Protein AF-A0A7K4I7J1-F1 (afdb_monomer)

pLDDT: mean 92.5, std 7.38, range [46.31, 98.75]

Sequence (290 aa):
MLEKNQFEEWINASHKLYDIFEQRYDAYPLAVKWVQQWHSFGKFIIETKEILTVERLVHEFNCDAFRNIGDSFERDNEKWNKFAARITERFKAFVKGNIKTGESKDIGKAVSLYLLTWNFQRFKEYFKNYEQFDLEHYFKELGAFLEIKKTDLKHFQEKSLVSDQIQETEIIRLFGEINAKLKELGKGQNEPVGTAKILHIFAPNYFPLIDNSEAQAIGLTGRQESLTVNHYLTWMGALKRWLQNYVEVIRKLEKQHNFTIIRLVDEGLYLMSTVKQRTRVAELGINCEG

Mean predicted aligned error: 4.18 Å

Secondary structure (DSSP, 8-state):
---HHHHHHHHHHHHHHHHHH-TTTTHHHHHHHHHHHHHHHS-EEE-HHHHHHHHHHHHS--GGGG--TTSHHHHSHHHHHHHHHHHHHHHHHHHHHH--SEEE--HHHHHHHHHHHHSHHHHHHHHHH-TT--HHHHHHHHHHHHHHTHHHHHHHHT--TTTS---HHHHHHHHHHHHHHHHHHTTSS--HHHHHHHHHHH-TTTS----HHHHHHTTSS-TTPPP-HHHHHHHHHHHHHHHGGGHHHHHHHHHHHTS-HHHHHHHHHHHHHT--HHHHHHHTT-----

Radius of gyration: 19.09 Å; Cα contacts (8 Å, |Δi|>4): 296; chains: 1; bounding box: 58×39×48 Å

Foldseek 3Di:
DDDLVRVLVLLVVLVVVCVVPPLLVLLLVQLLQQLVCCLVPLKGFQAPVNLVVLVVNLVPQDPVLLQDCVDPQSVPPVSVVVLVVVVSVVVVVCCVVQPDGGMDNQSLNSCLSVCCRVVVNQVSVQVVVPVPQDSVVLSNQLSVVVVVCSVLLLVQAPDALQPDDDPLVSLQVQLVSSQVSCCVSGVVDGDSQSSLSVSCSSHVRHRAHDDPQLCVVVPLDDPPDDDDSVSRVVVSVVVNVVCNSNVVCQVVSCVVVVGHVSVSVVSSSCCVGPDPVVVVVVVVPDDPDD

Solvent-accessible surface area (backbone atoms only — not comparable to full-atom values): 16188 Å² total; per-residue (Å²): 132,75,54,70,68,56,47,52,51,48,44,56,51,27,48,52,52,39,65,74,72,42,84,66,59,67,37,52,63,52,22,31,52,34,42,53,35,25,73,76,67,63,28,26,73,42,46,67,72,52,51,56,51,50,53,48,47,61,72,69,57,62,62,70,84,66,61,48,69,87,39,77,64,52,51,36,64,68,60,29,53,56,50,46,53,54,49,51,53,50,51,51,50,50,44,70,73,70,62,63,70,44,80,45,66,60,55,16,63,35,48,41,56,30,45,58,71,75,43,31,73,59,53,52,51,42,57,71,78,31,91,78,65,54,66,66,61,43,31,52,54,50,14,57,51,48,60,75,39,41,65,71,49,54,72,40,42,86,38,35,40,70,81,44,84,83,59,59,70,64,48,50,51,52,50,49,54,49,20,50,52,48,10,69,68,57,86,72,46,84,32,52,49,61,33,30,50,53,48,14,49,56,10,50,51,40,38,57,68,61,50,73,47,43,34,39,73,75,65,70,34,56,101,88,51,76,76,46,71,66,49,49,52,51,47,51,54,50,51,26,64,56,49,55,78,38,61,87,52,43,65,57,51,22,67,72,70,76,43,43,60,50,53,46,50,41,42,36,44,43,57,74,46,64,53,60,62,76,63,54,55,69,73,68,70,79,73,89,82,126

Structure (mmCIF, N/CA/C/O backbone):
data_AF-A0A7K4I7J1-F1
#
_entry.id   AF-A0A7K4I7J1-F1
#
loop_
_atom_site.group_PDB
_atom_site.id
_atom_site.type_symbol
_atom_site.label_atom_id
_atom_site.label_alt_id
_atom_site.label_comp_id
_atom_site.label_asym_id
_atom_site.label_entity_id
_atom_site.label_seq_id
_atom_site.pdbx_PDB_ins_code
_atom_site.Cartn_x
_atom_site.Cartn_y
_atom_site.Cartn_z
_atom_site.occupancy
_atom_site.B_iso_or_equiv
_atom_site.auth_seq_id
_atom_site.auth_comp_id
_atom_site.auth_asym_id
_atom_site.auth_atom_id
_atom_site.pdbx_PDB_model_num
ATOM 1 N N . MET A 1 1 ? 14.959 -4.701 -22.455 1.00 84.06 1 MET A N 1
ATOM 2 C CA . MET A 1 1 ? 13.651 -5.240 -22.018 1.00 84.06 1 MET A CA 1
ATOM 3 C C . MET A 1 1 ? 13.848 -6.729 -21.792 1.00 84.06 1 MET A C 1
ATOM 5 O O . MET A 1 1 ? 14.662 -7.287 -22.516 1.00 84.06 1 MET A O 1
ATOM 9 N N . LEU A 1 2 ? 13.215 -7.327 -20.782 1.00 91.94 2 LEU A N 1
ATOM 10 C CA . LEU A 1 2 ? 13.348 -8.766 -20.538 1.00 91.94 2 LEU A CA 1
ATOM 11 C C . LEU A 1 2 ? 12.609 -9.542 -21.631 1.00 91.94 2 LEU A C 1
ATOM 13 O O . LEU A 1 2 ? 11.585 -9.078 -22.136 1.00 91.94 2 LEU A O 1
ATOM 17 N N . GLU A 1 3 ? 13.112 -10.719 -21.984 1.00 96.25 3 GLU A N 1
ATOM 18 C CA . GLU A 1 3 ? 12.325 -11.689 -22.744 1.00 96.25 3 GLU A CA 1
ATOM 19 C C . GLU A 1 3 ? 11.166 -12.227 -21.885 1.00 96.25 3 GLU A C 1
ATOM 21 O O . GLU A 1 3 ? 11.178 -12.121 -20.656 1.00 96.25 3 GLU A O 1
ATOM 26 N N . LYS A 1 4 ? 10.131 -12.803 -22.512 1.00 96.94 4 LYS A N 1
ATOM 27 C CA . LYS A 1 4 ? 8.917 -13.252 -21.800 1.00 96.94 4 LYS A CA 1
ATOM 28 C C . LYS A 1 4 ? 9.218 -14.289 -20.709 1.00 96.94 4 LYS A C 1
ATOM 30 O O . LYS A 1 4 ? 8.722 -14.156 -19.596 1.00 96.94 4 LYS A O 1
ATOM 35 N N . ASN A 1 5 ? 10.068 -15.270 -21.008 1.00 96.94 5 ASN A N 1
ATOM 36 C CA . ASN A 1 5 ? 10.545 -16.268 -20.045 1.00 96.94 5 ASN A CA 1
ATOM 37 C C . ASN A 1 5 ? 11.332 -15.625 -18.891 1.00 96.94 5 ASN A C 1
ATOM 39 O O . ASN A 1 5 ? 11.086 -15.951 -17.736 1.00 96.94 5 ASN A O 1
ATOM 43 N N . GLN A 1 6 ? 12.219 -14.671 -19.188 1.00 97.69 6 GLN A N 1
ATOM 44 C CA . GLN A 1 6 ? 12.990 -13.951 -18.172 1.00 97.69 6 GLN A CA 1
ATOM 45 C C . GLN A 1 6 ? 12.082 -13.123 -17.256 1.00 97.69 6 GLN A C 1
ATOM 47 O O . GLN A 1 6 ? 12.321 -13.047 -16.055 1.00 97.69 6 GLN A O 1
ATOM 52 N N . PHE A 1 7 ? 11.027 -12.514 -17.803 1.00 98.12 7 PHE A N 1
ATOM 53 C CA . PHE A 1 7 ? 10.022 -11.806 -17.014 1.00 98.12 7 PHE A CA 1
ATOM 54 C C . PHE A 1 7 ? 9.253 -12.754 -16.084 1.00 98.12 7 PHE A C 1
ATOM 56 O O . PHE A 1 7 ? 9.093 -12.446 -14.904 1.00 98.12 7 PHE A O 1
ATOM 63 N N . GLU A 1 8 ? 8.821 -13.920 -16.576 1.00 98.12 8 GLU A N 1
ATOM 64 C CA . GLU A 1 8 ? 8.181 -14.938 -15.733 1.00 98.12 8 GLU A CA 1
ATOM 65 C C . GLU A 1 8 ? 9.107 -15.426 -14.613 1.00 98.12 8 GLU A C 1
ATOM 67 O O . GLU A 1 8 ? 8.686 -15.531 -13.460 1.00 98.12 8 GLU A O 1
ATOM 72 N N . GLU A 1 9 ? 10.368 -15.722 -14.932 1.00 98.00 9 GLU A N 1
ATOM 73 C CA . GLU A 1 9 ? 11.373 -16.138 -13.951 1.00 98.00 9 GLU A CA 1
ATOM 74 C C . GLU A 1 9 ? 11.624 -15.052 -12.907 1.00 98.00 9 GLU A C 1
ATOM 76 O O . GLU A 1 9 ? 11.642 -15.353 -11.713 1.00 98.00 9 GLU A O 1
ATOM 81 N N . TRP A 1 10 ? 11.746 -13.795 -13.340 1.00 97.50 10 TRP A N 1
ATOM 82 C CA . TRP A 1 10 ? 11.917 -12.654 -12.449 1.00 97.50 10 TRP A CA 1
ATOM 83 C C . TRP A 1 10 ? 10.739 -12.516 -11.481 1.00 97.50 10 TRP A C 1
ATOM 85 O O . TRP A 1 10 ? 10.965 -12.488 -10.275 1.00 97.50 10 TRP A O 1
ATOM 95 N N . ILE A 1 11 ? 9.492 -12.541 -11.969 1.00 97.88 11 ILE A N 1
ATOM 96 C CA . ILE A 1 11 ? 8.297 -12.483 -11.109 1.00 97.88 11 ILE A CA 1
ATOM 97 C C . ILE A 1 11 ? 8.281 -13.640 -10.103 1.00 97.88 11 ILE A C 1
ATOM 99 O O . ILE A 1 11 ? 8.074 -13.424 -8.911 1.00 97.88 11 ILE A O 1
ATOM 103 N N . ASN A 1 12 ? 8.535 -14.869 -10.558 1.00 97.62 12 ASN A N 1
ATOM 104 C CA . ASN A 1 12 ? 8.540 -16.044 -9.686 1.00 97.62 12 ASN A CA 1
ATOM 105 C C . ASN A 1 12 ? 9.635 -15.978 -8.612 1.00 97.62 12 ASN A C 1
ATOM 107 O O . ASN A 1 12 ? 9.404 -16.383 -7.472 1.00 97.62 12 ASN A O 1
ATOM 111 N N . ALA A 1 13 ? 10.831 -15.509 -8.971 1.00 95.88 13 ALA A N 1
ATOM 112 C CA . ALA A 1 13 ? 11.943 -15.366 -8.040 1.00 95.88 13 ALA A CA 1
ATOM 113 C C . ALA A 1 13 ? 11.679 -14.244 -7.031 1.00 95.88 13 ALA A C 1
ATOM 115 O O . ALA A 1 13 ? 11.856 -14.450 -5.831 1.00 95.88 13 ALA A O 1
ATOM 116 N N . SER A 1 14 ? 11.210 -13.088 -7.505 1.00 95.00 14 SER A N 1
ATOM 117 C CA . SER A 1 14 ? 10.848 -11.952 -6.663 1.00 95.00 14 SER A CA 1
ATOM 118 C C . SER A 1 14 ? 9.753 -12.313 -5.669 1.00 95.00 14 SER A C 1
ATOM 120 O O . SER A 1 14 ? 9.948 -12.094 -4.482 1.00 95.00 14 SER A O 1
ATOM 122 N N . HIS A 1 15 ? 8.665 -12.944 -6.109 1.00 94.56 15 HIS A N 1
ATOM 123 C CA . HIS A 1 15 ? 7.586 -13.354 -5.210 1.00 94.56 15 HIS A CA 1
ATOM 124 C C . HIS A 1 15 ? 8.084 -14.310 -4.112 1.00 94.56 15 HIS A C 1
ATOM 126 O O . HIS A 1 15 ? 7.867 -14.073 -2.930 1.00 94.56 15 HIS A O 1
ATOM 132 N N . LYS A 1 16 ? 8.882 -15.327 -4.469 1.00 92.06 16 LYS A N 1
ATOM 133 C CA . LYS A 1 16 ? 9.467 -16.252 -3.479 1.00 92.06 16 LYS A CA 1
ATOM 134 C C . LYS A 1 16 ? 10.383 -15.556 -2.475 1.00 92.06 16 LYS A C 1
ATOM 136 O O . LYS A 1 16 ? 10.347 -15.872 -1.291 1.00 92.06 16 LYS A O 1
ATOM 141 N N . LEU A 1 17 ? 11.243 -14.650 -2.938 1.00 89.12 17 LEU A N 1
ATOM 142 C CA . LEU A 1 17 ? 12.115 -13.881 -2.047 1.00 89.12 17 LEU A CA 1
ATOM 143 C C . LEU A 1 17 ? 11.292 -12.972 -1.133 1.00 89.12 17 LEU A C 1
ATOM 145 O O . LEU A 1 17 ? 11.612 -12.847 0.047 1.00 89.12 17 LEU A O 1
ATOM 149 N N . TYR A 1 18 ? 10.236 -12.367 -1.675 1.00 88.44 18 TYR A N 1
ATOM 150 C CA . TYR A 1 18 ? 9.309 -11.541 -0.923 1.00 88.44 18 TYR A CA 1
ATOM 151 C C . TYR A 1 18 ? 8.659 -12.369 0.195 1.00 88.44 18 TYR A C 1
ATOM 153 O O . TYR A 1 18 ? 8.787 -12.007 1.359 1.00 88.44 18 TYR A O 1
ATOM 161 N N . ASP A 1 19 ? 8.097 -13.534 -0.124 1.00 86.25 19 ASP A N 1
ATOM 162 C CA . ASP A 1 19 ? 7.465 -14.436 0.848 1.00 86.25 19 ASP A CA 1
ATOM 163 C C . ASP A 1 19 ? 8.419 -14.909 1.955 1.00 86.25 19 ASP A C 1
ATOM 165 O O . ASP A 1 19 ? 8.025 -15.023 3.115 1.00 86.25 19 ASP A O 1
ATOM 169 N N . ILE A 1 20 ? 9.683 -15.190 1.616 1.00 81.69 20 ILE A N 1
ATOM 170 C CA . ILE A 1 20 ? 10.682 -15.669 2.584 1.00 81.69 20 ILE A CA 1
ATOM 171 C C . ILE A 1 20 ? 11.093 -14.558 3.556 1.00 81.69 20 ILE A C 1
ATOM 173 O O . ILE A 1 20 ? 11.245 -14.808 4.753 1.00 81.69 20 ILE A O 1
ATOM 177 N N . PHE A 1 21 ? 11.332 -13.346 3.049 1.00 76.94 21 PHE A N 1
ATOM 178 C CA . PHE A 1 21 ? 11.976 -12.284 3.829 1.00 76.94 21 PHE A CA 1
ATOM 179 C C . PHE A 1 21 ? 11.004 -11.238 4.386 1.00 76.94 21 PHE A C 1
ATOM 181 O O . PHE A 1 21 ? 11.346 -10.534 5.341 1.00 76.94 21 PHE A O 1
ATOM 188 N N . GLU A 1 22 ? 9.796 -11.124 3.835 1.00 77.75 22 GLU A N 1
ATOM 189 C CA . GLU A 1 22 ? 8.812 -10.120 4.230 1.00 77.75 22 GLU A CA 1
ATOM 190 C C . GLU A 1 22 ? 7.613 -10.744 4.953 1.00 77.75 22 GLU A C 1
ATOM 192 O O . GLU A 1 22 ? 6.574 -11.060 4.383 1.00 77.75 22 GLU A O 1
ATOM 197 N N . GLN A 1 23 ? 7.715 -10.805 6.281 1.00 68.56 23 GLN A N 1
ATOM 198 C CA . GLN A 1 23 ? 6.698 -11.357 7.193 1.00 68.56 23 GLN A CA 1
ATOM 199 C C . GLN A 1 23 ? 5.407 -10.511 7.305 1.00 68.56 23 GLN A C 1
ATOM 201 O O . GLN A 1 23 ? 4.527 -10.795 8.109 1.00 68.56 23 GLN A O 1
ATOM 206 N N . ARG A 1 24 ? 5.271 -9.440 6.510 1.00 70.50 24 ARG A N 1
ATOM 207 C CA . ARG A 1 24 ? 4.109 -8.522 6.517 1.00 70.50 24 ARG A CA 1
ATOM 208 C C . ARG A 1 24 ? 3.093 -8.826 5.415 1.00 70.50 24 ARG A C 1
ATOM 210 O O . ARG A 1 24 ? 2.183 -8.025 5.176 1.00 70.50 24 ARG A O 1
ATOM 217 N N . TYR A 1 25 ? 3.262 -9.963 4.748 1.00 69.25 25 TYR A N 1
ATOM 218 C CA . TYR A 1 25 ? 2.468 -10.398 3.607 1.00 69.25 25 TYR A CA 1
ATOM 219 C C . TYR A 1 25 ? 0.961 -10.337 3.880 1.00 69.25 25 TYR A C 1
ATOM 221 O O . TYR A 1 25 ? 0.219 -9.749 3.098 1.00 69.25 25 TYR A O 1
ATOM 229 N N . ASP A 1 26 ? 0.513 -10.828 5.038 1.00 83.69 26 ASP A N 1
ATOM 230 C CA . ASP A 1 26 ? -0.914 -11.029 5.311 1.00 83.69 26 ASP A CA 1
ATOM 231 C C . ASP A 1 26 ? -1.737 -9.731 5.423 1.00 83.69 26 ASP A C 1
ATOM 233 O O . ASP A 1 26 ? -2.956 -9.747 5.235 1.00 83.69 26 ASP A O 1
ATOM 237 N N . ALA A 1 27 ? -1.104 -8.584 5.695 1.00 89.88 27 ALA A N 1
ATOM 238 C CA . ALA A 1 27 ? -1.826 -7.321 5.853 1.00 89.88 27 ALA A CA 1
ATOM 239 C C . ALA A 1 27 ? -2.491 -6.861 4.545 1.00 89.88 27 ALA A C 1
ATOM 241 O O . ALA A 1 27 ? -3.570 -6.265 4.572 1.00 89.88 27 ALA A O 1
ATOM 242 N N . TYR A 1 28 ? -1.855 -7.137 3.403 1.00 93.38 28 TYR A N 1
ATOM 243 C CA . TYR A 1 28 ? -2.353 -6.723 2.094 1.00 93.38 28 TYR A CA 1
ATOM 244 C C . TYR A 1 28 ? -3.571 -7.549 1.630 1.00 93.38 28 TYR A C 1
ATOM 246 O O . TYR A 1 28 ? -4.614 -6.939 1.373 1.00 93.38 28 TYR A O 1
ATOM 254 N N . PRO A 1 29 ? -3.526 -8.899 1.588 1.00 93.88 29 PRO A N 1
ATOM 255 C CA . PRO A 1 29 ? -4.678 -9.717 1.211 1.00 93.88 29 PRO A CA 1
ATOM 256 C C . PRO A 1 29 ? -5.905 -9.472 2.093 1.00 93.88 29 PRO A C 1
ATOM 258 O O . PRO A 1 29 ? -7.022 -9.425 1.577 1.00 93.88 29 PRO A O 1
ATOM 261 N N . LE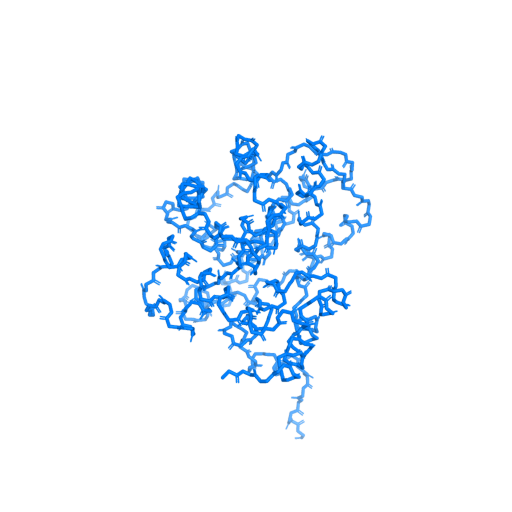U A 1 30 ? -5.715 -9.267 3.404 1.00 95.62 30 LEU A N 1
ATOM 262 C CA . LEU A 1 30 ? -6.813 -8.943 4.321 1.00 95.62 30 LEU A CA 1
ATOM 263 C C . LEU A 1 30 ? -7.467 -7.603 3.975 1.00 95.62 30 LEU A C 1
ATOM 265 O O . LEU A 1 30 ? -8.690 -7.535 3.850 1.00 95.62 30 LEU A O 1
ATOM 269 N N . ALA A 1 31 ? -6.671 -6.553 3.760 1.00 96.56 31 ALA A N 1
ATOM 270 C CA . ALA A 1 31 ? -7.201 -5.242 3.401 1.00 96.56 31 ALA A CA 1
ATOM 271 C C . ALA A 1 31 ? -7.948 -5.273 2.062 1.00 96.56 31 ALA A C 1
ATOM 273 O O . ALA A 1 31 ? -9.060 -4.754 1.980 1.00 96.56 31 ALA A O 1
ATOM 274 N N . VAL A 1 32 ? -7.395 -5.938 1.040 1.00 96.81 32 VAL A N 1
ATOM 275 C CA . VAL A 1 32 ? -8.068 -6.110 -0.258 1.00 96.81 32 VAL A CA 1
ATOM 276 C C . VAL A 1 32 ? -9.386 -6.870 -0.090 1.00 96.81 32 VAL A C 1
ATOM 278 O O . VAL A 1 32 ? -10.417 -6.408 -0.580 1.00 96.81 32 VAL A O 1
ATOM 281 N N . LYS A 1 33 ? -9.394 -7.987 0.653 1.00 97.00 33 LYS A N 1
ATOM 282 C CA . LYS A 1 33 ? -10.616 -8.760 0.930 1.00 97.00 33 LYS A CA 1
ATOM 283 C C . LYS A 1 33 ? -11.683 -7.892 1.601 1.00 97.00 33 LYS A C 1
ATOM 285 O O . LYS A 1 33 ? -12.831 -7.870 1.153 1.00 97.00 33 LYS A O 1
ATOM 290 N N . TRP A 1 34 ? -11.327 -7.179 2.667 1.00 97.88 34 TRP A N 1
ATOM 291 C CA . TRP A 1 34 ? -12.273 -6.358 3.422 1.00 97.88 34 TRP A CA 1
ATOM 292 C C . TRP A 1 34 ? -12.797 -5.170 2.607 1.00 97.88 34 TRP A C 1
ATOM 294 O O . TRP A 1 34 ? -14.000 -4.909 2.619 1.00 97.88 34 TRP A O 1
ATOM 304 N N . VAL A 1 35 ? -11.941 -4.496 1.833 1.00 97.69 35 VAL A N 1
ATOM 305 C CA . VAL A 1 35 ? -12.352 -3.407 0.929 1.00 97.69 35 VAL A CA 1
ATOM 306 C C . VAL A 1 35 ? -13.308 -3.920 -0.154 1.00 97.69 35 VAL A C 1
ATOM 308 O O . VAL A 1 35 ? -14.346 -3.302 -0.399 1.00 97.69 35 VAL A O 1
ATOM 311 N N . GLN A 1 36 ? -13.031 -5.080 -0.758 1.00 96.62 36 GLN A N 1
ATOM 312 C CA . GLN A 1 36 ? -13.909 -5.690 -1.766 1.00 96.62 36 GLN A CA 1
ATOM 313 C C . GLN A 1 36 ? -15.284 -6.070 -1.200 1.00 96.62 36 GLN A C 1
ATOM 315 O O . GLN A 1 36 ? -16.313 -5.813 -1.836 1.00 96.62 36 GLN A O 1
ATOM 320 N N . GLN A 1 37 ? -15.324 -6.647 0.005 1.00 97.62 37 GLN A N 1
ATOM 321 C CA . GLN A 1 37 ? -16.583 -6.931 0.694 1.00 97.62 37 GLN A CA 1
ATOM 322 C C . GLN A 1 37 ? -17.358 -5.642 0.979 1.00 97.62 37 GLN A C 1
ATOM 324 O O . GLN A 1 37 ? -18.543 -5.552 0.656 1.00 97.62 37 GLN A O 1
ATOM 329 N N . TRP A 1 38 ? -16.689 -4.613 1.502 1.00 97.81 38 TRP A N 1
ATOM 330 C CA . TRP A 1 38 ? -17.325 -3.331 1.792 1.00 97.81 38 TRP A CA 1
ATOM 331 C C . TRP A 1 38 ? -17.857 -2.629 0.536 1.00 97.81 38 TRP A C 1
ATOM 333 O O . TRP A 1 38 ? -18.955 -2.068 0.562 1.00 97.81 38 TRP A O 1
ATOM 343 N N . HIS A 1 39 ? -17.156 -2.714 -0.595 1.00 94.75 39 HIS A N 1
ATOM 344 C CA . HIS A 1 39 ? -17.673 -2.219 -1.871 1.00 94.75 39 HIS A CA 1
ATOM 345 C C . HIS A 1 39 ? -18.946 -2.934 -2.312 1.00 94.75 39 HIS A C 1
ATOM 347 O O . HIS A 1 39 ? -19.879 -2.292 -2.800 1.00 94.75 39 HIS A O 1
ATOM 353 N N . SER A 1 40 ? -18.971 -4.254 -2.135 1.00 94.75 40 SER A N 1
ATOM 354 C CA . SER A 1 40 ? -20.064 -5.113 -2.590 1.00 94.75 40 SER A CA 1
ATOM 355 C C . SER A 1 40 ? -21.300 -4.991 -1.697 1.00 94.75 40 SER A C 1
ATOM 357 O O . SER A 1 40 ? -22.421 -4.971 -2.196 1.00 94.75 40 SER A O 1
ATOM 359 N N . PHE A 1 41 ? -21.103 -4.871 -0.381 1.00 96.38 41 PHE A N 1
ATOM 360 C CA . PHE A 1 41 ? -22.173 -5.025 0.611 1.00 96.38 41 PHE A CA 1
ATOM 361 C C . PHE A 1 41 ? -22.328 -3.834 1.568 1.00 96.38 41 PHE A C 1
ATOM 363 O O . PHE A 1 41 ? -23.197 -3.853 2.437 1.00 96.38 41 PHE A O 1
ATOM 370 N N . GLY A 1 42 ? -21.477 -2.809 1.463 1.00 95.69 42 GLY A N 1
ATOM 371 C CA . GLY A 1 42 ? -21.409 -1.700 2.425 1.00 95.69 42 GLY A CA 1
ATOM 372 C C . GLY A 1 42 ? -20.880 -2.090 3.804 1.00 95.69 42 GLY A C 1
ATOM 373 O O . GLY A 1 42 ? -20.994 -1.315 4.749 1.00 95.69 42 GLY A O 1
ATOM 374 N N . LYS A 1 43 ? -20.339 -3.302 3.926 1.00 97.12 43 LYS A N 1
ATOM 375 C CA . LYS A 1 43 ? -19.811 -3.891 5.152 1.00 97.12 43 LYS A CA 1
ATOM 376 C C . LYS A 1 43 ? -18.854 -5.028 4.814 1.00 97.12 43 LYS A C 1
ATOM 378 O O . LYS A 1 43 ? -18.926 -5.588 3.723 1.00 97.12 43 LYS A O 1
ATOM 383 N N . PHE A 1 44 ? -18.007 -5.394 5.759 1.00 97.88 44 PHE A N 1
ATOM 384 C CA . PHE A 1 44 ? -17.130 -6.555 5.671 1.00 97.88 44 PHE A CA 1
ATOM 385 C C . PHE A 1 44 ? -17.214 -7.371 6.956 1.00 97.88 44 PHE A C 1
ATOM 387 O O . PHE A 1 44 ? -17.641 -6.867 7.998 1.00 97.88 44 PHE A O 1
ATOM 394 N N . ILE A 1 45 ? -16.857 -8.648 6.863 1.00 97.75 45 ILE A N 1
ATOM 395 C CA . ILE A 1 45 ? -16.884 -9.581 7.985 1.00 97.75 45 ILE A CA 1
ATOM 396 C C . ILE A 1 45 ? -15.446 -9.920 8.334 1.00 97.75 45 ILE A C 1
ATOM 398 O O . ILE A 1 45 ? -14.708 -10.421 7.489 1.00 97.75 45 ILE A O 1
ATOM 402 N N . ILE A 1 46 ? -15.080 -9.664 9.586 1.00 97.31 46 ILE A N 1
ATOM 403 C CA . ILE A 1 46 ? -13.809 -10.097 10.147 1.00 97.31 46 ILE A CA 1
ATOM 404 C C . ILE A 1 46 ? -14.025 -11.483 10.749 1.00 97.31 46 ILE A C 1
ATOM 406 O O . ILE A 1 46 ? -14.799 -11.649 11.696 1.00 97.31 46 ILE A O 1
ATOM 410 N N . GLU A 1 47 ? -13.365 -12.486 10.183 1.00 96.94 47 GLU A N 1
ATOM 411 C CA . GLU A 1 47 ? -13.449 -13.871 10.650 1.00 96.94 47 GLU A CA 1
ATOM 412 C C . GLU A 1 47 ? -12.450 -14.134 11.790 1.00 96.94 47 GLU A C 1
ATOM 414 O O . GLU A 1 47 ? -11.374 -13.543 11.847 1.00 96.94 47 GLU A O 1
ATOM 419 N N . THR A 1 48 ? -12.739 -15.097 12.672 1.00 95.62 48 THR A N 1
ATOM 420 C CA . THR A 1 48 ? -11.833 -15.462 13.781 1.00 95.62 48 THR A CA 1
ATOM 421 C C . THR A 1 48 ? -10.422 -15.824 13.306 1.00 95.62 48 THR A C 1
ATOM 423 O O . THR A 1 48 ? -9.439 -15.438 13.930 1.00 95.62 48 THR A O 1
ATOM 426 N N . LYS A 1 49 ? -10.295 -16.522 12.169 1.00 95.25 49 LYS A N 1
ATOM 427 C CA . LYS A 1 49 ? -8.987 -16.867 11.582 1.00 95.25 49 LYS A CA 1
ATOM 428 C C . LYS A 1 49 ? -8.192 -15.633 11.128 1.00 95.25 49 LYS A C 1
ATOM 430 O O . LYS A 1 49 ? -6.964 -15.645 11.134 1.00 95.25 49 LYS A O 1
ATOM 435 N N . GLU A 1 50 ? -8.891 -14.567 10.744 1.00 95.06 50 GLU A N 1
ATOM 436 C CA . GLU A 1 50 ? -8.275 -13.303 10.344 1.00 95.06 50 GLU A CA 1
ATOM 437 C C . GLU A 1 50 ? -7.793 -12.546 11.572 1.00 95.06 50 GLU A C 1
ATOM 439 O O . GLU A 1 50 ? -6.700 -12.002 11.531 1.00 95.06 50 GLU A O 1
ATOM 444 N N . ILE A 1 51 ? -8.527 -12.592 12.690 1.00 93.81 51 ILE A N 1
ATOM 445 C CA . ILE A 1 51 ? -8.040 -12.054 13.969 1.00 93.81 51 ILE A CA 1
ATOM 446 C C . ILE A 1 51 ? -6.717 -12.704 14.368 1.00 93.81 51 ILE A C 1
ATOM 448 O O . ILE A 1 51 ? -5.768 -11.983 14.645 1.00 93.81 51 ILE A O 1
ATOM 452 N N . LEU A 1 52 ? -6.610 -14.035 14.303 1.00 91.69 52 LEU A N 1
ATOM 453 C CA . LEU A 1 52 ? -5.349 -14.733 14.598 1.00 91.69 52 LEU A CA 1
ATOM 454 C C . LEU A 1 52 ? -4.207 -14.281 13.674 1.00 91.69 52 LEU A C 1
ATOM 456 O O . LEU A 1 52 ? -3.063 -14.142 14.100 1.00 91.69 52 LEU A O 1
ATOM 460 N N . THR A 1 53 ? -4.526 -14.021 12.406 1.00 92.00 53 THR A N 1
ATOM 461 C CA . THR A 1 53 ? -3.565 -13.504 11.424 1.00 92.00 53 THR A CA 1
ATOM 462 C C . THR A 1 53 ? -3.117 -12.086 11.784 1.00 92.00 53 THR A C 1
ATOM 464 O O . THR A 1 53 ? -1.927 -11.784 11.762 1.00 92.00 53 THR A O 1
ATOM 467 N N . VAL A 1 54 ? -4.053 -11.220 12.176 1.00 92.06 54 VAL A N 1
ATOM 468 C CA . VAL A 1 54 ? -3.769 -9.856 12.632 1.00 92.06 54 VAL A CA 1
ATOM 469 C C . VAL A 1 54 ? -2.949 -9.854 13.923 1.00 92.06 54 VAL A C 1
ATOM 471 O O . VAL A 1 54 ? -1.995 -9.089 14.038 1.00 92.06 54 VAL A O 1
ATOM 474 N N . GLU A 1 55 ? -3.281 -10.713 14.884 1.00 90.56 55 GLU A N 1
ATOM 475 C CA . GLU A 1 55 ? -2.531 -10.858 16.134 1.00 90.56 55 GLU A CA 1
ATOM 476 C C . GLU A 1 55 ? -1.088 -11.292 15.870 1.00 90.56 55 GLU A C 1
ATOM 478 O O . GLU A 1 55 ? -0.168 -10.692 16.429 1.00 90.56 55 GLU A O 1
ATOM 483 N N . ARG A 1 56 ? -0.880 -12.259 14.966 1.00 90.12 56 ARG A N 1
ATOM 484 C CA . ARG A 1 56 ? 0.457 -12.666 14.518 1.00 90.12 56 ARG A CA 1
ATOM 485 C C . ARG A 1 56 ? 1.208 -11.507 13.865 1.00 90.12 56 ARG A C 1
ATOM 487 O O . ARG A 1 56 ? 2.309 -11.195 14.303 1.00 90.12 56 ARG A O 1
ATOM 494 N N . LEU A 1 57 ? 0.593 -10.815 12.899 1.00 88.81 57 LEU A N 1
ATOM 495 C CA . LEU A 1 57 ? 1.195 -9.657 12.221 1.00 88.81 57 LEU A CA 1
ATOM 496 C C . LEU A 1 57 ? 1.661 -8.580 13.204 1.00 88.81 57 LEU A C 1
ATOM 498 O O . LEU A 1 57 ? 2.723 -7.994 13.025 1.00 88.81 57 LEU A O 1
ATOM 502 N N . VAL A 1 58 ? 0.858 -8.296 14.230 1.00 88.19 58 VAL A N 1
ATOM 503 C CA . VAL A 1 58 ? 1.189 -7.298 15.251 1.00 88.19 58 VAL A CA 1
ATOM 504 C C . VAL A 1 58 ? 2.272 -7.805 16.204 1.00 88.19 58 VAL A C 1
ATOM 506 O O . VAL A 1 58 ? 3.112 -7.018 16.640 1.00 88.19 58 VAL A O 1
ATOM 509 N N . HIS A 1 59 ? 2.262 -9.094 16.547 1.00 86.06 59 HIS A N 1
ATOM 510 C CA . HIS A 1 59 ? 3.280 -9.710 17.396 1.00 86.06 59 HIS A CA 1
ATOM 511 C C . HIS A 1 59 ? 4.656 -9.736 16.719 1.00 86.06 59 HIS A C 1
ATOM 513 O O . HIS A 1 59 ? 5.656 -9.410 17.353 1.00 86.06 59 HIS A O 1
ATOM 519 N N . GLU A 1 60 ? 4.689 -10.067 15.429 1.00 84.88 60 GLU A N 1
ATOM 520 C CA . GLU A 1 60 ? 5.899 -10.170 14.605 1.00 84.88 60 GLU A CA 1
ATOM 521 C C . GLU A 1 60 ? 6.337 -8.816 14.018 1.00 84.88 60 GLU A C 1
ATOM 523 O O . GLU A 1 60 ? 7.359 -8.722 13.336 1.00 84.88 60 GLU A O 1
ATOM 528 N N . PHE A 1 61 ? 5.588 -7.736 14.277 1.00 85.00 61 PHE A N 1
ATOM 529 C CA . PHE A 1 61 ? 5.892 -6.426 13.718 1.00 85.00 61 PHE A CA 1
ATOM 530 C C . PHE A 1 61 ? 7.219 -5.873 14.255 1.00 85.00 61 PHE A C 1
ATOM 532 O O . PHE A 1 61 ? 7.309 -5.359 15.372 1.00 85.00 61 PHE A O 1
ATOM 539 N N . ASN A 1 62 ? 8.252 -5.920 13.415 1.00 83.06 62 ASN A N 1
ATOM 540 C CA . ASN A 1 62 ? 9.576 -5.429 13.760 1.00 83.06 62 ASN A CA 1
ATOM 541 C C . ASN A 1 62 ? 9.757 -3.949 13.375 1.00 83.06 62 ASN A C 1
ATOM 543 O O . ASN A 1 62 ? 10.007 -3.616 12.214 1.00 83.06 62 ASN A O 1
ATOM 547 N N . CYS A 1 63 ? 9.694 -3.052 14.365 1.00 86.12 63 CYS A N 1
ATOM 548 C CA . CYS A 1 63 ? 9.973 -1.626 14.166 1.00 86.12 63 CYS A CA 1
ATOM 549 C C . CYS A 1 63 ? 11.399 -1.362 13.648 1.00 86.12 63 CYS A C 1
ATOM 551 O O . CYS A 1 63 ? 11.600 -0.394 12.908 1.00 86.12 63 CYS A O 1
ATOM 553 N N . ASP A 1 64 ? 12.379 -2.203 13.999 1.00 84.19 64 ASP A N 1
ATOM 554 C CA . ASP A 1 64 ? 13.792 -2.005 13.645 1.00 84.19 64 ASP A CA 1
ATOM 555 C C . ASP A 1 64 ? 14.031 -2.093 12.140 1.00 84.19 64 ASP A C 1
ATOM 557 O O . ASP A 1 64 ? 14.922 -1.417 11.621 1.00 84.19 64 ASP A O 1
ATOM 561 N N . ALA A 1 65 ? 13.182 -2.830 11.417 1.00 81.00 65 ALA A N 1
ATOM 562 C CA . ALA A 1 65 ? 13.215 -2.892 9.957 1.00 81.00 65 ALA A CA 1
ATOM 563 C C . ALA A 1 65 ? 13.050 -1.505 9.299 1.00 81.00 65 ALA A C 1
ATOM 565 O O . ALA A 1 65 ? 13.480 -1.294 8.165 1.00 81.00 65 ALA A O 1
ATOM 566 N N . PHE A 1 66 ? 12.475 -0.535 10.020 1.00 83.69 66 PHE A N 1
ATOM 567 C CA . PHE A 1 66 ? 12.250 0.839 9.562 1.00 83.69 66 PHE A CA 1
ATOM 568 C C . PHE A 1 66 ? 13.191 1.859 10.212 1.00 83.69 66 PHE A C 1
ATOM 570 O O . PHE A 1 66 ? 13.014 3.070 10.043 1.00 83.69 66 PHE A O 1
ATOM 577 N N . ARG A 1 67 ? 14.182 1.407 10.982 1.00 87.56 67 ARG A N 1
ATOM 578 C CA . ARG A 1 67 ? 15.118 2.286 11.683 1.00 87.56 67 ARG A CA 1
ATOM 579 C C . ARG A 1 67 ? 16.059 2.983 10.700 1.00 87.56 67 ARG A C 1
ATOM 581 O O . ARG A 1 67 ? 16.745 2.354 9.894 1.00 87.56 67 ARG A O 1
ATOM 588 N N . ASN A 1 68 ? 16.139 4.306 10.788 1.00 87.25 68 ASN A N 1
ATOM 589 C CA . ASN A 1 68 ? 17.067 5.122 10.018 1.00 87.25 68 ASN A CA 1
ATOM 590 C C . ASN A 1 68 ? 18.297 5.476 10.865 1.00 87.25 68 ASN A C 1
ATOM 592 O O . ASN A 1 68 ? 18.308 6.486 11.554 1.00 87.25 68 ASN A O 1
ATOM 596 N N . ILE A 1 69 ? 19.371 4.690 10.764 1.00 84.44 69 ILE A N 1
ATOM 597 C CA . ILE A 1 69 ? 20.627 4.919 11.514 1.00 84.44 69 ILE A CA 1
ATOM 598 C C . ILE A 1 69 ? 21.306 6.265 11.174 1.00 84.44 69 ILE A C 1
ATOM 600 O O . ILE A 1 69 ? 22.159 6.738 11.924 1.00 84.44 69 ILE A O 1
ATOM 604 N N . GLY A 1 70 ? 20.931 6.903 10.059 1.00 84.56 70 GLY A N 1
ATOM 605 C CA . GLY A 1 70 ? 21.387 8.255 9.724 1.00 84.56 70 GLY A CA 1
ATOM 606 C C . GLY A 1 70 ? 20.720 9.363 10.547 1.00 84.56 70 GLY A C 1
ATOM 607 O O . GLY A 1 70 ? 21.255 10.466 10.620 1.00 84.56 70 GLY A O 1
ATOM 608 N N . ASP A 1 71 ? 19.573 9.091 11.172 1.00 89.25 71 ASP A N 1
ATOM 609 C CA . ASP A 1 71 ? 18.889 10.015 12.075 1.00 89.25 71 ASP A CA 1
ATOM 610 C C . ASP A 1 71 ? 19.527 9.933 13.474 1.00 89.25 71 ASP A C 1
ATOM 612 O O . ASP A 1 71 ? 19.727 8.851 14.028 1.00 89.25 71 ASP A O 1
ATOM 616 N N . SER A 1 72 ? 19.893 11.081 14.052 1.00 89.81 72 SER A N 1
ATOM 617 C CA . SER A 1 72 ? 20.634 11.135 15.318 1.00 89.81 72 SER A CA 1
ATOM 618 C C . SER A 1 72 ? 19.830 10.633 16.519 1.00 89.81 72 SER A C 1
ATOM 620 O O . SER A 1 72 ? 20.430 10.103 17.455 1.00 89.81 72 SER A O 1
ATOM 622 N N . PHE A 1 73 ? 18.501 10.771 16.488 1.00 90.25 73 PHE A N 1
ATOM 623 C CA . PHE A 1 73 ? 17.596 10.229 17.497 1.00 90.25 73 PHE A CA 1
ATOM 624 C C . PHE A 1 73 ? 17.480 8.714 17.345 1.00 90.25 73 PHE A C 1
ATOM 626 O O . PHE A 1 73 ? 17.602 7.987 18.326 1.00 90.25 73 PHE A O 1
ATOM 633 N N . GLU A 1 74 ? 17.299 8.229 16.117 1.00 91.44 74 GLU A N 1
ATOM 634 C CA . GLU A 1 74 ? 17.149 6.798 15.855 1.00 91.44 74 GLU A CA 1
ATOM 635 C C . GLU A 1 74 ? 18.470 6.038 15.993 1.00 91.44 74 GLU A C 1
ATOM 637 O O . GLU A 1 74 ? 18.436 4.848 16.265 1.00 91.44 74 GLU A O 1
ATOM 642 N N . ARG A 1 75 ? 19.638 6.674 15.862 1.00 91.69 75 ARG A N 1
ATOM 643 C CA . ARG A 1 75 ? 20.952 6.039 16.085 1.00 91.69 75 ARG A CA 1
ATOM 644 C C . ARG A 1 75 ? 21.214 5.680 17.552 1.00 91.69 75 ARG A C 1
ATOM 646 O O . ARG A 1 75 ? 21.952 4.739 17.826 1.00 91.69 75 ARG A O 1
ATOM 653 N N . ASP A 1 76 ? 20.613 6.405 18.487 1.00 94.38 76 ASP A N 1
ATOM 654 C CA . ASP A 1 76 ? 20.702 6.133 19.922 1.00 94.38 76 ASP A CA 1
ATOM 655 C C . ASP A 1 76 ? 19.825 4.919 20.273 1.00 94.38 76 ASP A C 1
ATOM 657 O O . ASP A 1 76 ? 18.600 4.974 20.167 1.00 94.38 76 ASP A O 1
ATOM 661 N N . ASN A 1 77 ? 20.455 3.800 20.651 1.00 92.94 77 ASN A N 1
ATOM 662 C CA . ASN A 1 77 ? 19.753 2.543 20.931 1.00 92.94 77 ASN A CA 1
ATOM 663 C C . ASN A 1 77 ? 18.737 2.674 22.069 1.00 92.94 77 ASN A C 1
ATOM 665 O O . ASN A 1 77 ? 17.663 2.084 21.990 1.00 92.94 77 ASN A O 1
ATOM 669 N N . GLU A 1 78 ? 19.038 3.444 23.115 1.00 94.62 78 GLU A N 1
ATOM 670 C CA . GLU A 1 78 ? 18.132 3.564 24.255 1.00 94.62 78 GLU A CA 1
ATOM 671 C C . GLU A 1 78 ? 16.887 4.372 23.874 1.00 94.62 78 GLU A C 1
ATOM 673 O O . GLU A 1 78 ? 15.755 3.947 24.133 1.00 94.62 78 GLU A O 1
ATOM 678 N N . LYS A 1 79 ? 17.087 5.517 23.205 1.00 94.00 79 LYS A N 1
ATOM 679 C CA . LYS A 1 79 ? 15.980 6.358 22.721 1.00 94.00 79 LYS A CA 1
ATOM 680 C C . LYS A 1 79 ? 15.124 5.615 21.711 1.00 94.00 79 LYS A C 1
ATOM 682 O O . LYS A 1 79 ? 13.896 5.653 21.809 1.00 94.00 79 LYS A O 1
ATOM 687 N N . TRP A 1 80 ? 15.767 4.919 20.777 1.00 94.00 80 TRP A N 1
ATOM 688 C CA . TRP A 1 80 ? 15.084 4.121 19.775 1.00 94.00 80 TRP A CA 1
ATOM 689 C C . TRP A 1 80 ? 14.245 3.010 20.407 1.00 94.00 80 TRP A C 1
ATOM 691 O O . TRP A 1 80 ? 13.054 2.937 20.125 1.00 94.00 80 TRP A O 1
ATOM 701 N N . ASN A 1 81 ? 14.810 2.207 21.312 1.00 93.81 81 ASN A N 1
ATOM 702 C CA . ASN A 1 81 ? 14.089 1.090 21.928 1.00 93.81 81 ASN A CA 1
ATOM 703 C C . ASN A 1 81 ? 12.865 1.569 22.722 1.00 93.81 81 ASN A C 1
ATOM 705 O O . ASN A 1 81 ? 11.780 1.000 22.589 1.00 93.81 81 ASN A O 1
ATOM 709 N N . LYS A 1 82 ? 12.996 2.661 23.493 1.00 93.62 82 LYS A N 1
ATOM 710 C CA . LYS A 1 82 ? 11.857 3.288 24.193 1.00 93.62 82 LYS A CA 1
ATOM 711 C C . LYS A 1 82 ? 10.780 3.763 23.213 1.00 93.62 82 LYS A C 1
ATOM 713 O O . LYS A 1 82 ? 9.588 3.554 23.442 1.00 93.62 82 LYS A O 1
ATOM 718 N N . PHE A 1 83 ? 11.190 4.395 22.118 1.00 93.00 83 PHE A N 1
ATOM 719 C CA . PHE A 1 83 ? 10.283 4.904 21.096 1.00 93.00 83 PHE A CA 1
ATOM 720 C C . PHE A 1 83 ? 9.563 3.784 20.324 1.00 93.00 83 PHE A C 1
ATOM 722 O O . PHE A 1 83 ? 8.340 3.829 20.181 1.00 93.00 83 PHE A O 1
ATOM 729 N N . ALA A 1 84 ? 10.298 2.761 19.888 1.00 92.44 84 ALA A N 1
ATOM 730 C CA . ALA A 1 84 ? 9.780 1.592 19.186 1.00 92.44 84 ALA A CA 1
ATOM 731 C C . ALA A 1 84 ? 8.793 0.799 20.056 1.00 92.44 84 ALA A C 1
ATOM 733 O O . ALA A 1 84 ? 7.703 0.462 19.587 1.00 92.44 84 ALA A O 1
ATOM 734 N N . ALA A 1 85 ? 9.113 0.585 21.339 1.00 92.12 85 ALA A N 1
ATOM 735 C CA . ALA A 1 85 ? 8.200 -0.048 22.291 1.00 92.12 85 ALA A CA 1
ATOM 736 C C . ALA A 1 85 ? 6.891 0.747 22.422 1.00 92.12 85 ALA A C 1
ATOM 738 O O . ALA A 1 85 ? 5.805 0.179 22.318 1.00 92.12 85 ALA A O 1
ATOM 739 N N . ARG A 1 86 ? 6.974 2.078 22.554 1.00 91.75 86 ARG A N 1
ATOM 740 C CA . ARG A 1 86 ? 5.793 2.951 22.642 1.00 91.75 86 ARG A CA 1
ATOM 741 C C . ARG A 1 86 ? 4.901 2.866 21.401 1.00 91.75 86 ARG A C 1
ATOM 743 O O . ARG A 1 86 ? 3.681 2.790 21.545 1.00 91.75 86 ARG A O 1
ATOM 750 N N . ILE A 1 87 ? 5.473 2.902 20.193 1.00 91.06 87 ILE A N 1
ATOM 751 C CA . ILE A 1 87 ? 4.680 2.773 18.958 1.00 91.06 87 ILE A CA 1
ATOM 752 C C . ILE A 1 87 ? 4.043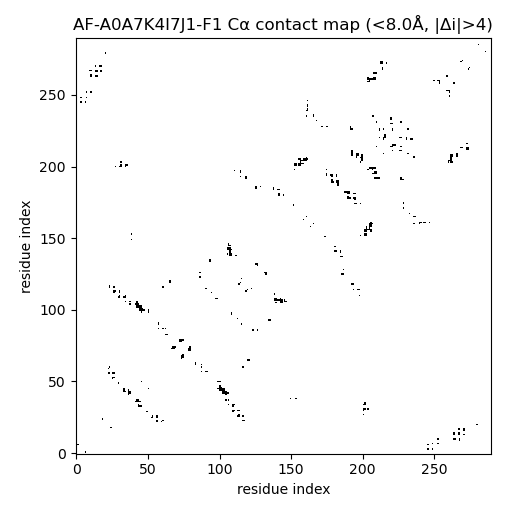 1.389 18.871 1.00 91.06 87 ILE A C 1
ATOM 754 O O . ILE A 1 87 ? 2.858 1.285 18.563 1.00 91.06 87 ILE A O 1
ATOM 758 N N . THR A 1 88 ? 4.813 0.342 19.164 1.00 89.94 88 THR A N 1
ATOM 759 C CA . THR A 1 88 ? 4.341 -1.046 19.113 1.00 89.94 88 THR A CA 1
ATOM 760 C C . THR A 1 88 ? 3.154 -1.255 20.052 1.00 89.94 88 THR A C 1
ATOM 762 O O . THR A 1 88 ? 2.140 -1.817 19.644 1.00 89.94 88 THR A O 1
ATOM 765 N N . GLU A 1 89 ? 3.219 -0.734 21.280 1.00 91.38 89 GLU A N 1
ATOM 766 C CA . GLU A 1 89 ? 2.103 -0.812 22.227 1.00 91.38 89 GLU A CA 1
ATOM 767 C C . GLU A 1 89 ? 0.882 -0.007 21.769 1.00 91.38 89 GLU A C 1
ATOM 769 O 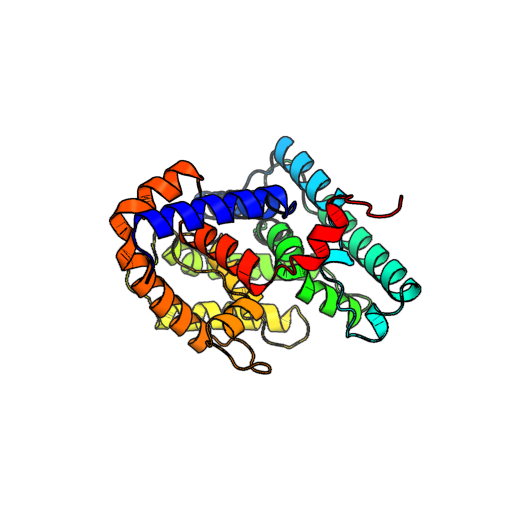O . GLU A 1 89 ? -0.247 -0.486 21.880 1.00 91.38 89 GLU A O 1
ATOM 774 N N . ARG A 1 90 ? 1.074 1.173 21.165 1.00 91.12 90 ARG A N 1
ATOM 775 C CA . ARG A 1 90 ? -0.037 1.924 20.556 1.00 91.12 90 ARG A CA 1
ATOM 776 C C . ARG A 1 90 ? -0.682 1.175 19.394 1.00 91.12 90 ARG A C 1
ATOM 778 O O . ARG A 1 90 ? -1.905 1.172 19.286 1.00 91.12 90 ARG A O 1
ATOM 785 N N . PHE A 1 91 ? 0.116 0.532 18.548 1.00 90.00 91 PHE A N 1
ATOM 786 C CA . PHE A 1 91 ? -0.391 -0.264 17.436 1.00 90.00 91 PHE A CA 1
ATOM 787 C C . PHE A 1 91 ? -1.190 -1.473 17.947 1.00 90.00 91 PHE A C 1
ATOM 789 O O . PHE A 1 91 ? -2.335 -1.666 17.537 1.00 90.00 91 PHE A O 1
ATOM 796 N N . LYS A 1 92 ? -0.649 -2.219 18.919 1.00 91.44 92 LYS A N 1
ATOM 797 C CA . LYS A 1 92 ? -1.355 -3.317 19.603 1.00 91.44 92 LYS A CA 1
ATOM 798 C C . LYS A 1 92 ? -2.676 -2.864 20.214 1.00 91.44 92 LYS A C 1
ATOM 800 O O . LYS A 1 92 ? -3.701 -3.513 20.008 1.00 91.44 92 LYS A O 1
ATOM 805 N N . ALA A 1 93 ? -2.662 -1.752 20.949 1.00 92.69 93 ALA A N 1
ATOM 806 C CA . ALA A 1 93 ? -3.855 -1.203 21.582 1.00 92.69 93 ALA A CA 1
ATOM 807 C C . ALA A 1 93 ? -4.915 -0.811 20.544 1.00 92.69 93 ALA A C 1
ATOM 809 O O . ALA A 1 93 ? -6.079 -1.184 20.694 1.00 92.69 93 ALA A O 1
ATOM 810 N N . PHE A 1 94 ? -4.506 -0.135 19.464 1.00 93.44 94 PHE A N 1
ATOM 811 C CA . PHE A 1 94 ? -5.395 0.224 18.361 1.00 93.44 94 PHE A CA 1
ATOM 812 C C . PHE A 1 94 ? -6.042 -1.018 17.742 1.00 93.44 94 PHE A C 1
ATOM 814 O O . PHE A 1 94 ? -7.268 -1.076 17.642 1.00 93.44 94 PHE A O 1
ATOM 821 N N . VAL A 1 95 ? -5.246 -2.032 17.389 1.00 92.06 95 VAL A N 1
ATOM 822 C CA . VAL A 1 95 ? -5.745 -3.271 16.778 1.00 92.06 95 VAL A CA 1
ATOM 823 C C . VAL A 1 95 ? -6.714 -3.995 17.709 1.00 92.06 95 VAL A C 1
ATOM 825 O O . VAL A 1 95 ? -7.834 -4.289 17.299 1.00 92.06 95 VAL A O 1
ATOM 828 N N . LYS A 1 96 ? -6.348 -4.200 18.979 1.00 91.44 96 LYS A N 1
ATOM 829 C CA . LYS A 1 96 ? -7.205 -4.863 19.977 1.00 91.44 96 LYS A CA 1
ATOM 830 C C . LYS A 1 96 ? -8.521 -4.111 20.219 1.00 91.44 96 LYS A C 1
ATOM 832 O O . LYS A 1 96 ? -9.563 -4.722 20.463 1.00 91.44 96 LYS A O 1
ATOM 837 N N . GLY A 1 97 ? -8.482 -2.779 20.174 1.00 92.62 97 GLY A N 1
ATOM 838 C CA . GLY A 1 97 ? -9.661 -1.930 20.333 1.00 92.62 97 GLY A CA 1
ATOM 839 C C . GLY A 1 97 ? -10.597 -1.965 19.124 1.00 92.62 97 GLY A C 1
ATOM 840 O O . GLY A 1 97 ? -11.819 -1.992 19.298 1.00 92.62 97 GLY A O 1
ATOM 841 N N . ASN A 1 98 ? -10.035 -2.015 17.912 1.00 93.06 98 ASN A N 1
ATOM 842 C CA . ASN A 1 98 ? -10.763 -1.706 16.680 1.00 93.06 98 ASN A CA 1
ATOM 843 C C . ASN A 1 98 ? -11.056 -2.909 15.779 1.00 93.06 98 ASN A C 1
ATOM 845 O O . ASN A 1 98 ? -12.100 -2.904 15.119 1.00 93.06 98 ASN A O 1
ATOM 849 N N . ILE A 1 99 ? -10.193 -3.924 15.760 1.00 94.00 99 ILE A N 1
ATOM 850 C CA . ILE A 1 99 ? -10.288 -5.095 14.882 1.00 94.00 99 ILE A CA 1
ATOM 851 C C . ILE A 1 99 ? -10.823 -6.274 15.702 1.00 94.00 99 ILE A C 1
ATOM 853 O O . ILE A 1 99 ? -10.117 -6.848 16.526 1.00 94.00 99 ILE A O 1
ATOM 857 N N . LYS A 1 100 ? -12.106 -6.600 15.517 1.00 94.19 100 LYS A N 1
ATOM 858 C CA . LYS A 1 100 ? -12.825 -7.641 16.271 1.00 94.19 100 LYS A CA 1
ATOM 859 C C . LYS A 1 100 ? -13.661 -8.486 15.321 1.00 94.19 100 LYS A C 1
ATOM 861 O O . LYS A 1 100 ? -14.147 -7.963 14.323 1.00 94.19 100 LYS A O 1
ATOM 866 N N . THR A 1 101 ? -13.857 -9.760 15.657 1.00 96.06 101 THR A N 1
ATOM 867 C CA . THR A 1 101 ? -14.708 -10.666 14.877 1.00 96.06 101 THR A CA 1
ATOM 868 C C . THR A 1 101 ? -16.119 -10.100 14.729 1.00 96.06 101 THR A C 1
ATOM 870 O O . THR A 1 101 ? -16.695 -9.590 15.692 1.00 96.06 101 THR A O 1
ATOM 873 N N . GLY A 1 102 ? -16.689 -10.244 13.535 1.00 96.81 102 GLY A N 1
ATOM 874 C CA . GLY A 1 102 ? -18.052 -9.825 13.223 1.00 96.81 102 GLY A CA 1
ATOM 875 C C . GLY A 1 102 ? -18.124 -8.836 12.066 1.00 96.81 102 GLY A C 1
ATOM 876 O O . GLY A 1 102 ? -17.177 -8.660 11.302 1.00 96.81 102 GLY A O 1
ATOM 877 N N . GLU A 1 103 ? -19.292 -8.221 11.916 1.00 97.31 103 GLU A N 1
ATOM 878 C CA . GLU A 1 103 ? -19.564 -7.250 10.861 1.00 97.31 103 GLU A CA 1
ATOM 879 C C . GLU A 1 103 ? -19.007 -5.863 11.212 1.00 97.31 103 GLU A C 1
ATOM 881 O O . GLU A 1 103 ? -19.191 -5.365 12.324 1.00 97.31 103 GLU A O 1
ATOM 886 N N . SER A 1 104 ? -18.386 -5.207 10.232 1.00 96.88 104 SER A N 1
ATOM 887 C CA . SER A 1 104 ? -17.939 -3.819 10.323 1.00 96.88 104 SER A CA 1
ATOM 888 C C . SER A 1 104 ? -18.341 -3.038 9.073 1.00 96.88 104 SER A C 1
ATOM 890 O O . SER A 1 104 ? -18.205 -3.519 7.949 1.00 96.88 104 SER A O 1
ATOM 892 N N . LYS A 1 105 ? -18.818 -1.806 9.269 1.00 96.88 105 LYS A N 1
ATOM 893 C CA . LYS A 1 105 ? -19.101 -0.844 8.186 1.00 96.88 105 LYS A CA 1
ATOM 894 C C . LYS A 1 105 ? -18.001 0.203 8.021 1.00 96.88 105 LYS A C 1
ATOM 896 O O . LYS A 1 105 ? -17.994 0.943 7.048 1.00 96.88 105 LYS A O 1
ATOM 901 N N . ASP A 1 106 ? -17.082 0.264 8.977 1.00 96.50 106 ASP A N 1
ATOM 902 C CA . ASP A 1 106 ? -16.020 1.259 9.015 1.00 96.50 106 ASP A CA 1
ATOM 903 C C . ASP A 1 106 ? -14.852 0.826 8.122 1.00 96.50 106 ASP A C 1
ATOM 905 O O . ASP A 1 106 ? -14.003 0.023 8.519 1.00 96.50 106 ASP A O 1
ATOM 909 N N . ILE A 1 107 ? -14.821 1.362 6.902 1.00 97.62 107 ILE A N 1
ATOM 910 C CA . ILE A 1 107 ? -13.751 1.132 5.923 1.00 97.62 107 ILE A CA 1
ATOM 911 C C . ILE A 1 107 ? -12.383 1.623 6.424 1.00 97.62 107 ILE A C 1
ATOM 913 O O . ILE A 1 107 ? -11.354 1.089 6.012 1.00 97.62 107 ILE A O 1
ATOM 917 N N . GLY A 1 108 ? -12.352 2.562 7.378 1.00 97.56 108 GLY A N 1
ATOM 918 C CA . GLY A 1 108 ? -11.136 3.010 8.056 1.00 97.56 108 GLY A CA 1
ATOM 919 C C . GLY A 1 108 ? -10.394 1.857 8.730 1.00 97.56 108 GLY A C 1
ATOM 920 O O . GLY A 1 108 ? -9.171 1.749 8.637 1.00 97.56 108 GLY A O 1
ATOM 921 N N . LYS A 1 109 ? -11.138 0.915 9.319 1.00 95.75 109 LYS A N 1
ATOM 922 C CA . LYS A 1 109 ? -10.571 -0.304 9.913 1.00 95.75 109 LYS A CA 1
ATOM 923 C C . LYS A 1 109 ? -9.956 -1.218 8.865 1.00 95.75 109 LYS A C 1
ATOM 925 O O . LYS A 1 109 ? -8.861 -1.729 9.091 1.00 95.75 109 LYS A O 1
ATOM 930 N N . ALA A 1 110 ? -10.611 -1.377 7.716 1.00 95.44 110 ALA A N 1
ATOM 931 C CA . ALA A 1 110 ? -10.110 -2.233 6.647 1.00 95.44 110 ALA A CA 1
ATOM 932 C C . ALA A 1 110 ? -8.775 -1.725 6.076 1.00 95.44 110 ALA A C 1
ATOM 934 O O . ALA A 1 110 ? -7.870 -2.518 5.824 1.00 95.44 110 ALA A O 1
ATOM 935 N N . VAL A 1 111 ? -8.623 -0.403 5.929 1.00 97.06 111 VAL A N 1
ATOM 936 C CA . VAL A 1 111 ? -7.378 0.201 5.421 1.00 97.06 111 VAL A CA 1
ATOM 937 C C . VAL A 1 111 ? -6.280 0.308 6.484 1.00 97.06 111 VAL A C 1
ATOM 939 O O . VAL A 1 111 ? -5.099 0.397 6.144 1.00 97.06 111 VAL A O 1
ATOM 942 N N . SER A 1 112 ? -6.650 0.302 7.770 1.00 95.94 112 SER A N 1
ATOM 943 C CA . SER A 1 112 ? -5.729 0.606 8.870 1.00 95.94 112 SER A CA 1
ATOM 944 C C . SER A 1 112 ? -4.555 -0.356 8.978 1.00 95.94 112 SER A C 1
ATOM 946 O O . SER A 1 112 ? -3.408 0.084 9.049 1.00 95.94 112 SER A O 1
ATOM 948 N N . LEU A 1 113 ? -4.823 -1.662 8.928 1.00 92.19 113 LEU A N 1
ATOM 949 C CA . LEU A 1 113 ? -3.797 -2.691 9.057 1.00 92.19 113 LEU A CA 1
ATOM 950 C C . LEU A 1 113 ? -2.763 -2.573 7.937 1.00 92.19 113 LEU A C 1
ATOM 952 O O . LEU A 1 113 ? -1.559 -2.609 8.191 1.00 92.19 113 LEU A O 1
ATOM 956 N N . TYR A 1 114 ? -3.240 -2.379 6.707 1.00 94.19 114 TYR A N 1
ATOM 957 C CA . TYR A 1 114 ? -2.382 -2.208 5.546 1.00 94.19 114 TYR A CA 1
ATOM 958 C C . TYR A 1 114 ? -1.525 -0.950 5.670 1.00 94.19 114 TYR A C 1
ATOM 960 O O . TYR A 1 114 ? -0.305 -1.034 5.580 1.00 94.19 114 TYR A O 1
ATOM 968 N N . LEU A 1 115 ? -2.110 0.212 5.967 1.00 94.75 115 LEU A N 1
ATOM 969 C CA . LEU A 1 115 ? -1.329 1.445 6.086 1.00 94.75 115 LEU A CA 1
ATOM 970 C C . LEU A 1 115 ? -0.342 1.415 7.262 1.00 94.75 115 LEU A C 1
ATOM 972 O O . LEU A 1 115 ? 0.786 1.880 7.107 1.00 94.75 115 LEU A O 1
ATOM 976 N N . LEU A 1 116 ? -0.709 0.833 8.404 1.00 92.19 116 LEU A N 1
ATOM 977 C CA . LEU A 1 116 ? 0.181 0.740 9.566 1.00 92.19 116 LEU A CA 1
ATOM 978 C C . LEU A 1 116 ? 1.382 -0.176 9.326 1.00 92.19 116 LEU A C 1
ATOM 980 O O . LEU A 1 116 ? 2.459 0.101 9.839 1.00 92.19 116 LEU A O 1
ATOM 984 N N . THR A 1 117 ? 1.232 -1.224 8.520 1.00 88.81 117 THR A N 1
ATOM 985 C CA . THR A 1 117 ? 2.317 -2.179 8.238 1.00 88.81 117 THR A CA 1
ATOM 986 C C . THR A 1 117 ? 3.135 -1.794 7.005 1.00 88.81 117 THR A C 1
ATOM 988 O O . THR A 1 117 ? 4.358 -1.967 6.982 1.00 88.81 117 THR A O 1
ATOM 991 N N . TRP A 1 118 ? 2.486 -1.225 5.989 1.0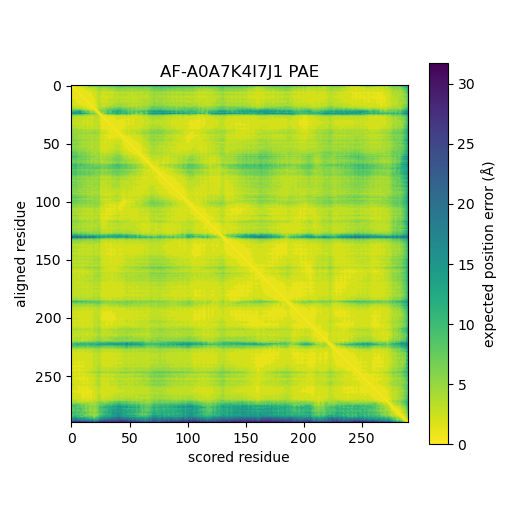0 87.50 118 TRP A N 1
ATOM 992 C CA . TRP A 1 118 ? 3.100 -0.911 4.700 1.00 87.50 118 TRP A CA 1
ATOM 993 C C . TRP A 1 118 ? 3.510 0.547 4.551 1.00 87.50 118 TRP A C 1
ATOM 995 O O . TRP A 1 118 ? 4.409 0.841 3.770 1.00 87.50 118 TRP A O 1
ATOM 1005 N N . ASN A 1 119 ? 2.915 1.478 5.296 1.00 89.50 119 ASN A N 1
ATOM 1006 C CA . ASN A 1 119 ? 3.295 2.895 5.323 1.00 89.50 119 ASN A CA 1
ATOM 1007 C C . ASN A 1 119 ? 3.899 3.306 6.680 1.00 89.50 119 ASN A C 1
ATOM 1009 O O . ASN A 1 119 ? 3.885 4.483 7.043 1.00 89.50 119 ASN A O 1
ATOM 1013 N N . PHE A 1 120 ? 4.455 2.347 7.432 1.00 90.44 120 PHE A N 1
ATOM 1014 C CA . PHE A 1 120 ? 4.919 2.567 8.804 1.00 90.44 120 PHE A CA 1
ATOM 1015 C C . PHE A 1 120 ? 5.945 3.693 8.944 1.00 90.44 120 PHE A C 1
ATOM 1017 O O . PHE A 1 120 ? 5.869 4.461 9.897 1.00 90.44 120 PHE A O 1
ATOM 1024 N N . GLN A 1 121 ? 6.861 3.858 7.981 1.00 89.69 121 GLN A N 1
ATOM 1025 C CA . GLN A 1 121 ? 7.838 4.956 7.992 1.00 89.69 121 GLN A CA 1
ATOM 1026 C C . GLN A 1 121 ? 7.162 6.322 8.185 1.00 89.69 121 GLN A C 1
ATOM 1028 O O . GLN A 1 121 ? 7.708 7.204 8.845 1.00 89.69 121 GLN A O 1
ATOM 1033 N N . ARG A 1 122 ? 5.956 6.497 7.636 1.00 91.38 122 ARG A N 1
ATOM 1034 C CA . ARG A 1 122 ? 5.183 7.726 7.773 1.00 91.38 122 ARG A CA 1
ATOM 1035 C C . ARG A 1 122 ? 4.526 7.849 9.148 1.00 91.38 122 ARG A C 1
ATOM 1037 O O . ARG A 1 122 ? 4.617 8.910 9.756 1.00 91.38 122 ARG A O 1
ATOM 1044 N N . PHE A 1 123 ? 3.953 6.770 9.677 1.00 92.44 123 PHE A N 1
ATOM 1045 C CA . PHE A 1 123 ? 3.410 6.747 11.042 1.00 92.44 123 PHE A CA 1
ATOM 1046 C C . PHE A 1 123 ? 4.493 6.944 12.104 1.00 92.44 123 PHE A C 1
ATOM 1048 O O . PHE A 1 123 ? 4.277 7.664 13.075 1.00 92.44 123 PHE A O 1
ATOM 1055 N N . LYS A 1 124 ? 5.691 6.394 11.890 1.00 92.06 124 LYS A N 1
ATOM 1056 C CA . LYS A 1 124 ? 6.874 6.643 12.717 1.00 92.06 124 LYS A CA 1
ATOM 1057 C C . LYS A 1 124 ? 7.136 8.143 12.853 1.00 92.06 124 LYS A C 1
ATOM 1059 O O . LYS A 1 124 ? 7.310 8.647 13.956 1.00 92.06 124 LYS A O 1
ATOM 1064 N N . GLU A 1 125 ? 7.075 8.875 11.744 1.00 91.56 125 GLU A N 1
ATOM 1065 C CA . GLU A 1 125 ? 7.211 10.332 11.740 1.00 91.56 125 GLU A CA 1
ATOM 1066 C C . GLU A 1 125 ? 6.067 11.047 12.476 1.00 91.56 125 GLU A C 1
ATOM 1068 O O . GLU A 1 125 ? 6.300 12.085 13.093 1.00 91.56 125 GLU A O 1
ATOM 1073 N N . TYR A 1 126 ? 4.846 10.510 12.459 1.00 92.25 126 TYR A N 1
ATOM 1074 C CA . TYR A 1 126 ? 3.727 11.059 13.238 1.00 92.25 126 TYR A CA 1
ATOM 1075 C C . TYR A 1 126 ? 3.957 10.899 14.729 1.00 92.25 126 TYR A C 1
ATOM 1077 O O . TYR A 1 126 ? 3.867 11.873 15.467 1.00 92.25 126 TYR A O 1
ATOM 1085 N N . PHE A 1 127 ? 4.376 9.715 15.162 1.00 90.56 127 PHE A N 1
ATOM 1086 C CA . PHE A 1 127 ? 4.685 9.463 16.564 1.00 90.56 127 PHE A CA 1
ATOM 1087 C C . PHE A 1 127 ? 5.935 10.195 17.070 1.00 90.56 127 PHE A C 1
ATOM 1089 O O . PHE A 1 127 ? 6.044 10.413 18.279 1.00 90.56 127 PHE A O 1
ATOM 1096 N N . LYS A 1 128 ? 6.882 10.555 16.188 1.00 88.38 128 LYS A N 1
ATOM 1097 C CA . LYS A 1 128 ? 8.032 11.414 16.536 1.00 88.38 128 LYS A CA 1
ATOM 1098 C C . LYS A 1 128 ? 7.597 12.861 16.759 1.00 88.38 128 LYS A C 1
ATOM 1100 O O . LYS A 1 128 ? 8.004 13.461 17.746 1.00 88.38 128 LYS A O 1
ATOM 1105 N N . ASN A 1 129 ? 6.784 13.409 15.853 1.00 84.62 129 ASN A N 1
ATOM 1106 C CA . ASN A 1 129 ? 6.441 14.836 15.846 1.00 84.62 129 ASN A CA 1
ATOM 1107 C C . ASN A 1 129 ? 5.223 15.184 16.719 1.00 84.62 129 ASN A C 1
ATOM 1109 O O . ASN A 1 129 ? 5.090 16.329 17.141 1.00 84.62 129 ASN A O 1
ATOM 1113 N N . TYR A 1 130 ? 4.357 14.211 17.010 1.00 82.88 130 TYR A N 1
ATOM 1114 C CA . TYR A 1 130 ? 3.156 14.392 17.823 1.00 82.88 130 TYR A CA 1
ATOM 1115 C C . TYR A 1 130 ? 3.100 13.334 18.920 1.00 82.88 130 TYR A C 1
ATOM 1117 O O . TYR A 1 130 ? 2.759 12.170 18.691 1.00 82.88 130 TYR A O 1
ATOM 1125 N N . GLU A 1 131 ? 3.393 13.749 20.151 1.00 74.38 131 GLU A N 1
ATOM 1126 C CA . GLU A 1 131 ? 3.368 12.862 21.317 1.00 74.38 131 GLU A CA 1
ATOM 1127 C C . GLU A 1 131 ? 1.992 12.193 21.507 1.00 74.38 131 GLU A C 1
ATOM 1129 O O . GLU A 1 131 ? 1.895 11.023 21.887 1.00 74.38 131 GLU A O 1
ATOM 1134 N N . GLN A 1 132 ? 0.919 12.888 21.125 1.00 79.38 132 GLN A N 1
ATOM 1135 C CA . GLN A 1 132 ? -0.466 12.421 21.213 1.00 79.38 132 GLN A CA 1
ATOM 1136 C C . GLN A 1 132 ? -1.116 12.165 19.843 1.00 79.38 132 GLN A C 1
ATOM 1138 O O . GLN A 1 132 ? -2.308 12.394 19.687 1.00 79.38 132 GLN A O 1
ATOM 1143 N N . PHE A 1 133 ? -0.363 11.684 18.843 1.00 90.56 133 PHE A N 1
ATOM 1144 C CA . PHE A 1 133 ? -0.991 11.229 17.595 1.00 90.56 133 PHE A CA 1
ATOM 1145 C C . PHE A 1 133 ? -2.056 10.153 17.872 1.00 90.56 133 PHE A C 1
ATOM 1147 O O . PHE A 1 133 ? -1.735 9.091 18.420 1.00 90.56 133 PHE A O 1
ATOM 1154 N N . ASP A 1 134 ? -3.299 10.441 17.490 1.00 92.31 134 ASP A N 1
ATOM 1155 C CA . ASP A 1 134 ? -4.467 9.600 17.737 1.00 92.31 134 ASP A CA 1
ATOM 1156 C C . ASP A 1 134 ? -4.775 8.732 16.508 1.00 92.31 134 ASP A C 1
ATOM 1158 O O . ASP A 1 134 ? -5.314 9.196 15.501 1.00 92.31 134 ASP A O 1
ATOM 1162 N N . LEU A 1 135 ? -4.417 7.447 16.602 1.00 94.00 135 LEU A N 1
ATOM 1163 C CA . LEU A 1 135 ? -4.685 6.462 15.553 1.00 94.00 135 LEU A CA 1
ATOM 1164 C C . LEU A 1 135 ? -6.179 6.216 15.336 1.00 94.00 135 LEU A C 1
ATOM 1166 O O . LEU A 1 135 ? -6.595 5.965 14.205 1.00 94.00 135 LEU A O 1
ATOM 1170 N N . GLU A 1 136 ? -6.974 6.247 16.403 1.00 94.69 136 GLU A N 1
ATOM 1171 C CA . GLU A 1 136 ? -8.402 5.960 16.319 1.00 94.69 136 GLU A CA 1
ATOM 1172 C C . GLU A 1 136 ? -9.116 7.085 15.581 1.00 94.69 136 GLU A C 1
ATOM 1174 O O . GLU A 1 136 ? -9.829 6.826 14.611 1.00 94.69 136 GLU A O 1
ATOM 1179 N N . HIS A 1 137 ? -8.836 8.333 15.962 1.00 95.69 137 HIS A N 1
ATOM 1180 C CA . HIS A 1 137 ? -9.335 9.494 15.237 1.00 95.69 137 HIS A CA 1
ATOM 1181 C C . HIS A 1 137 ? -8.869 9.490 13.774 1.00 95.69 137 HIS A C 1
ATOM 1183 O 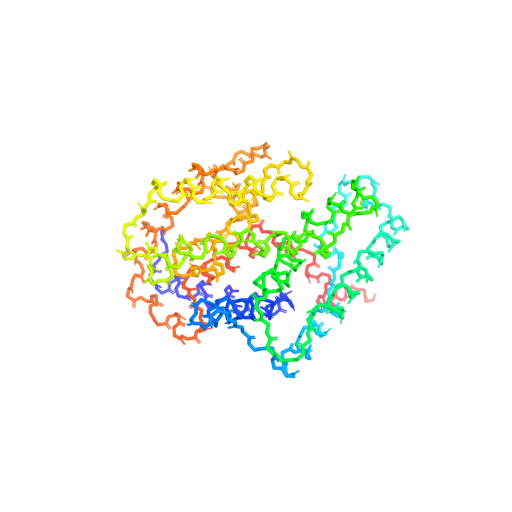O . HIS A 1 137 ? -9.701 9.631 12.878 1.00 95.69 137 HIS A O 1
ATOM 1189 N N . TYR A 1 138 ? -7.576 9.246 13.515 1.00 97.00 138 TYR A N 1
ATOM 1190 C CA . TYR A 1 138 ? -7.022 9.210 12.156 1.00 97.00 138 TYR A CA 1
ATOM 1191 C C . TYR A 1 138 ? -7.790 8.247 11.242 1.00 97.00 138 TYR A C 1
ATOM 1193 O O . TYR A 1 138 ? -8.242 8.634 10.163 1.00 97.00 138 TYR A O 1
ATOM 1201 N N . PHE A 1 139 ? -7.962 6.989 11.663 1.00 97.88 139 PHE A N 1
ATOM 1202 C CA . PHE A 1 139 ? -8.614 5.988 10.819 1.00 97.88 139 PHE A CA 1
ATOM 1203 C C . PHE A 1 139 ? -10.128 6.144 10.758 1.00 97.88 139 PHE A C 1
ATOM 1205 O O . PHE A 1 139 ? -10.701 5.866 9.707 1.00 97.88 139 PHE A O 1
ATOM 1212 N N . LYS A 1 140 ? -10.770 6.646 11.816 1.00 97.81 140 LYS A N 1
ATOM 1213 C CA . LYS A 1 140 ? -12.199 6.967 11.794 1.00 97.81 140 LYS A CA 1
ATOM 1214 C C . LYS A 1 140 ? -12.509 8.069 10.779 1.00 97.81 140 LYS A C 1
ATOM 1216 O O . LYS A 1 140 ? -13.411 7.913 9.957 1.00 97.81 140 LYS A O 1
ATOM 1221 N N . GLU A 1 141 ? -11.740 9.155 10.793 1.00 98.44 141 GLU A N 1
ATOM 1222 C CA . GLU A 1 141 ? -11.922 10.271 9.859 1.00 98.44 141 GLU A CA 1
ATOM 1223 C C . GLU A 1 141 ? -11.553 9.893 8.423 1.00 98.44 141 GLU A C 1
ATOM 1225 O O . GLU A 1 141 ? -12.242 10.284 7.477 1.00 98.44 141 GLU A O 1
ATOM 1230 N N . LEU A 1 142 ? -10.493 9.097 8.240 1.00 98.56 142 LEU A N 1
ATOM 1231 C CA . LEU A 1 142 ? -10.155 8.546 6.930 1.00 98.56 142 LEU A CA 1
ATOM 1232 C C . LEU A 1 142 ? -11.274 7.630 6.418 1.00 98.56 142 LEU A C 1
ATOM 1234 O O . LEU A 1 142 ? -11.657 7.728 5.256 1.00 98.56 142 LEU A O 1
ATOM 1238 N N . GLY A 1 143 ? -11.831 6.778 7.281 1.00 98.38 143 GLY A N 1
ATOM 1239 C CA . GLY A 1 143 ? -12.943 5.891 6.951 1.00 98.38 143 GLY A CA 1
ATOM 1240 C C . GLY A 1 143 ? -14.190 6.653 6.506 1.00 98.38 143 GLY A C 1
ATOM 1241 O O . GLY A 1 143 ? -14.742 6.368 5.444 1.00 98.38 143 GLY A O 1
ATOM 1242 N N . ALA A 1 144 ? -14.589 7.678 7.263 1.00 98.50 144 ALA A N 1
ATOM 1243 C CA . ALA A 1 144 ? -15.716 8.541 6.911 1.00 98.50 144 ALA A CA 1
ATOM 1244 C C . ALA A 1 144 ? -15.508 9.242 5.558 1.00 98.50 144 ALA A C 1
ATOM 1246 O O . ALA A 1 144 ? -16.417 9.286 4.727 1.00 98.50 144 ALA A O 1
ATOM 1247 N N . PHE A 1 145 ? -14.296 9.739 5.300 1.00 98.75 145 PHE A N 1
ATOM 1248 C CA . PHE A 1 145 ? -13.949 10.333 4.011 1.00 98.75 145 PHE A CA 1
ATOM 1249 C C . PHE A 1 145 ? -14.017 9.318 2.857 1.00 98.75 145 PHE A C 1
ATOM 1251 O O . PHE A 1 145 ? -14.573 9.620 1.801 1.00 98.75 145 PHE A O 1
ATOM 1258 N N . LEU A 1 146 ? -13.495 8.103 3.046 1.00 98.50 146 LEU A N 1
ATOM 1259 C CA . LEU A 1 146 ? -13.527 7.053 2.022 1.00 98.50 146 LEU A CA 1
ATOM 1260 C C . LEU A 1 146 ? -14.954 6.565 1.726 1.00 98.50 146 LEU A C 1
ATOM 1262 O O . LEU A 1 146 ? -15.247 6.240 0.577 1.00 98.50 146 LEU A O 1
ATOM 1266 N N . GLU A 1 147 ? -15.864 6.577 2.707 1.00 98.12 147 GLU A N 1
ATOM 1267 C CA . GLU A 1 147 ? -17.292 6.312 2.468 1.00 98.12 147 GLU A CA 1
ATOM 1268 C C . GLU A 1 147 ? -17.909 7.368 1.538 1.00 98.12 147 GLU A C 1
ATOM 1270 O O . GLU A 1 147 ? -18.611 7.014 0.592 1.00 98.12 147 GLU A O 1
ATOM 1275 N N . ILE A 1 148 ? -17.575 8.653 1.712 1.00 98.12 148 ILE A N 1
ATOM 1276 C CA . ILE A 1 148 ? -18.013 9.720 0.791 1.00 98.12 148 ILE A CA 1
ATOM 1277 C C . ILE A 1 148 ? -17.469 9.476 -0.628 1.00 98.12 148 ILE A C 1
ATOM 1279 O O . ILE A 1 148 ? -18.153 9.747 -1.615 1.00 98.12 148 ILE A O 1
ATOM 1283 N N . LYS A 1 149 ? -16.252 8.929 -0.750 1.00 98.06 149 LYS A N 1
ATOM 1284 C CA . LYS A 1 149 ? -15.584 8.633 -2.032 1.00 98.06 149 LYS A CA 1
ATOM 1285 C C . LYS A 1 149 ? -15.896 7.255 -2.607 1.00 98.06 149 LYS A C 1
ATOM 1287 O O . LYS A 1 149 ? -15.333 6.880 -3.634 1.00 98.06 149 LYS A O 1
ATOM 1292 N N . LYS A 1 150 ? -16.820 6.505 -2.008 1.00 96.94 150 LYS A N 1
ATOM 1293 C CA . LYS A 1 150 ? -17.125 5.124 -2.394 1.00 96.94 150 LYS A CA 1
ATOM 1294 C C . LYS A 1 150 ? -17.422 4.945 -3.879 1.00 96.94 150 LYS A C 1
ATOM 1296 O O . LYS A 1 150 ? -16.908 4.007 -4.484 1.00 96.94 150 LYS A O 1
ATOM 1301 N N . THR A 1 151 ? -18.241 5.821 -4.460 1.00 96.25 151 THR A N 1
ATOM 1302 C CA . THR A 1 151 ? -18.616 5.750 -5.882 1.00 96.25 151 THR A CA 1
ATOM 1303 C C . THR A 1 151 ? -17.419 6.018 -6.790 1.00 96.25 151 THR A C 1
ATOM 1305 O O . THR A 1 151 ? -17.191 5.254 -7.726 1.00 96.25 151 THR A O 1
ATOM 1308 N N . ASP A 1 152 ? -16.622 7.042 -6.471 1.00 97.12 152 ASP A N 1
ATOM 1309 C CA . ASP A 1 152 ? -15.397 7.381 -7.205 1.00 97.12 152 ASP A CA 1
ATOM 1310 C C . ASP A 1 152 ? -14.393 6.222 -7.175 1.00 97.12 152 ASP A C 1
ATOM 1312 O O . ASP A 1 152 ? -13.793 5.884 -8.188 1.00 97.12 152 ASP A O 1
ATOM 1316 N N . LEU A 1 153 ? -14.232 5.580 -6.017 1.00 97.25 153 LEU A N 1
ATOM 1317 C CA . 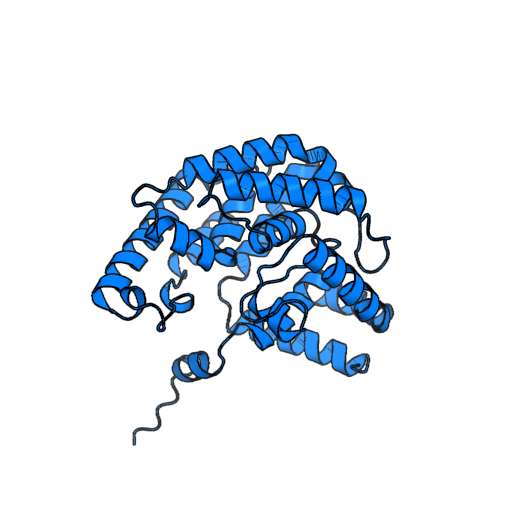LEU A 1 153 ? -13.332 4.441 -5.850 1.00 97.25 153 LEU A CA 1
ATOM 1318 C C . LEU A 1 153 ? -13.851 3.196 -6.586 1.00 97.25 153 LEU A C 1
ATOM 1320 O O . LEU A 1 153 ? -13.090 2.526 -7.284 1.00 97.25 153 LEU A O 1
ATOM 1324 N N . LYS A 1 154 ? -15.159 2.920 -6.493 1.00 95.56 154 LYS A N 1
ATOM 1325 C CA . LYS A 1 154 ? -15.800 1.773 -7.155 1.00 95.56 154 LYS A CA 1
ATOM 1326 C C . LYS A 1 154 ? -15.670 1.838 -8.678 1.00 95.56 154 LYS A C 1
ATOM 1328 O O . LYS A 1 154 ? -15.516 0.802 -9.314 1.00 95.56 154 LYS A O 1
ATOM 1333 N N . HIS A 1 155 ? -15.681 3.038 -9.258 1.00 96.31 155 HIS A N 1
ATOM 1334 C CA . HIS A 1 155 ? -15.495 3.249 -10.699 1.00 96.31 155 HIS A CA 1
ATOM 1335 C C . HIS A 1 155 ? -14.216 2.601 -11.256 1.00 96.31 155 HIS A C 1
ATOM 1337 O O . HIS A 1 155 ? -14.192 2.163 -12.406 1.00 96.31 155 HIS A O 1
ATOM 1343 N N . PHE A 1 156 ? -13.158 2.506 -10.448 1.00 97.94 156 PHE A N 1
ATOM 1344 C CA . PHE A 1 156 ? -11.884 1.913 -10.858 1.00 97.94 156 PHE A CA 1
ATOM 1345 C C . PHE A 1 156 ? -11.768 0.413 -10.562 1.00 97.94 156 PHE A C 1
ATOM 1347 O O . PHE A 1 156 ? -10.867 -0.226 -11.096 1.00 97.94 156 PHE A O 1
ATOM 1354 N N . GLN A 1 157 ? -12.661 -0.159 -9.750 1.00 94.75 157 GLN A N 1
ATOM 1355 C CA . GLN A 1 157 ? -12.527 -1.511 -9.191 1.00 94.75 157 GLN A CA 1
ATOM 1356 C C . GLN A 1 157 ? -12.396 -2.611 -10.259 1.00 94.75 157 GLN A C 1
ATOM 1358 O O . GLN A 1 157 ? -11.618 -3.548 -10.092 1.00 94.75 157 GLN A O 1
ATOM 1363 N N . GLU A 1 158 ? -13.151 -2.492 -11.351 1.00 94.00 158 GLU A N 1
ATOM 1364 C CA . GLU A 1 158 ? -13.176 -3.472 -12.447 1.00 94.00 158 GLU A CA 1
ATOM 1365 C C . GLU A 1 158 ? -12.171 -3.153 -13.562 1.00 94.00 158 GLU A C 1
ATOM 1367 O O . GLU A 1 158 ? -12.035 -3.925 -14.510 1.00 94.00 158 GLU A O 1
ATOM 1372 N N . LYS A 1 159 ? -11.461 -2.022 -13.467 1.00 97.81 159 LYS A N 1
ATOM 1373 C CA . LYS A 1 159 ? -10.483 -1.622 -14.478 1.00 97.81 159 LYS A CA 1
ATOM 1374 C C . LYS A 1 159 ? -9.172 -2.380 -14.306 1.00 97.81 159 LYS A C 1
ATOM 1376 O O . LYS A 1 159 ? -8.785 -2.775 -13.206 1.00 97.81 159 LYS A O 1
ATOM 1381 N N . SER A 1 160 ? -8.442 -2.508 -15.404 1.00 97.56 160 SER A N 1
ATOM 1382 C CA . SER A 1 160 ? -7.089 -3.045 -15.454 1.00 97.56 160 SER A CA 1
ATOM 1383 C C . SER A 1 160 ? -6.144 -2.052 -16.115 1.00 97.56 160 SER A C 1
ATOM 1385 O O . SER A 1 160 ? -6.409 -1.553 -17.206 1.00 97.56 160 SER A O 1
ATOM 1387 N N . LEU A 1 161 ? -5.005 -1.778 -15.478 1.00 98.50 161 LEU A N 1
ATOM 1388 C CA . LEU A 1 161 ? -3.986 -0.870 -16.009 1.00 98.50 161 LEU A CA 1
ATOM 1389 C C . LEU A 1 161 ? -3.490 -1.324 -17.386 1.00 98.50 161 LEU A C 1
ATOM 1391 O O . LEU A 1 161 ? -3.168 -0.502 -18.242 1.00 98.50 161 LEU A O 1
ATOM 1395 N N . VAL A 1 162 ? -3.409 -2.640 -17.589 1.00 97.44 162 VAL A N 1
ATOM 1396 C CA . VAL A 1 162 ? -2.834 -3.244 -18.794 1.00 97.44 162 VAL A CA 1
ATOM 1397 C C . VAL A 1 162 ? -3.764 -3.065 -19.997 1.00 97.44 162 VAL A C 1
ATOM 1399 O O . VAL A 1 162 ? -3.286 -2.762 -21.094 1.00 97.44 162 VAL A O 1
ATOM 1402 N N . SER A 1 163 ? -5.080 -3.215 -19.803 1.00 96.44 163 SER A N 1
ATOM 1403 C CA . SER A 1 163 ? -6.071 -3.169 -20.888 1.00 96.44 163 SER A CA 1
ATOM 1404 C C . SER A 1 163 ? -6.799 -1.834 -21.024 1.00 96.44 163 SER A C 1
ATOM 1406 O O . SER A 1 163 ? -7.068 -1.410 -22.147 1.00 96.44 163 SER A O 1
ATOM 1408 N N . ASP A 1 164 ? -7.107 -1.150 -19.924 1.00 98.25 164 ASP A N 1
ATOM 1409 C CA . ASP A 1 164 ? -7.953 0.045 -19.936 1.00 98.25 164 ASP A CA 1
ATOM 1410 C C . ASP A 1 164 ? -7.156 1.336 -20.096 1.00 98.25 164 ASP A C 1
ATOM 1412 O O . ASP A 1 164 ? -5.975 1.425 -19.760 1.00 98.25 164 ASP A O 1
ATOM 1416 N N . GLN A 1 165 ? -7.803 2.375 -20.625 1.00 97.88 165 GLN A N 1
ATOM 1417 C CA . GLN A 1 165 ? -7.205 3.706 -20.729 1.00 97.88 165 GLN A CA 1
ATOM 1418 C C . GLN A 1 165 ? -7.005 4.347 -19.355 1.00 97.88 165 GLN A C 1
ATOM 1420 O O . GLN A 1 165 ? -7.849 4.209 -18.471 1.00 97.88 165 GLN A O 1
ATOM 1425 N N . ILE A 1 166 ? -5.894 5.076 -19.206 1.00 98.50 166 ILE A N 1
ATOM 1426 C CA . ILE A 1 166 ? -5.596 5.825 -17.985 1.00 98.50 166 ILE A CA 1
ATOM 1427 C C . ILE A 1 166 ? -6.475 7.075 -17.977 1.00 98.50 166 ILE A C 1
ATOM 1429 O O . ILE A 1 166 ? -6.331 7.960 -18.814 1.00 98.50 166 ILE A O 1
ATOM 1433 N N . GLN A 1 167 ? -7.407 7.124 -17.033 1.00 98.06 167 GLN A N 1
ATOM 1434 C CA . GLN A 1 167 ? -8.348 8.229 -16.852 1.00 98.06 167 GLN A CA 1
ATOM 1435 C C . GLN A 1 167 ? -7.713 9.369 -16.049 1.00 98.06 167 GLN A C 1
ATOM 1437 O O . GLN A 1 167 ? -7.964 9.527 -14.856 1.00 98.06 167 GLN A O 1
ATOM 1442 N N . GLU A 1 168 ? -6.805 10.110 -16.685 1.00 98.31 168 GLU A N 1
ATOM 1443 C CA . GLU A 1 168 ? -5.941 11.083 -16.005 1.00 98.31 168 GLU A CA 1
ATOM 1444 C C . GLU A 1 168 ? -6.718 12.120 -15.185 1.00 98.31 168 GLU A C 1
ATOM 1446 O O . GLU A 1 168 ? -6.351 12.385 -14.043 1.00 98.31 168 GLU A O 1
ATOM 1451 N N . THR A 1 169 ? -7.810 12.674 -15.718 1.00 98.19 169 THR A N 1
ATOM 1452 C CA . THR A 1 169 ? -8.597 13.718 -15.041 1.00 98.19 169 THR A CA 1
ATOM 1453 C C . THR A 1 169 ? -9.221 13.214 -13.739 1.00 98.19 169 THR A C 1
ATOM 1455 O O . THR A 1 169 ? -9.098 13.855 -12.693 1.00 98.19 169 THR A O 1
ATOM 1458 N N . GLU A 1 170 ? -9.855 12.046 -13.777 1.00 98.31 170 GLU A N 1
ATOM 1459 C CA . GLU A 1 170 ? -10.484 11.410 -12.625 1.00 98.31 170 GLU A CA 1
ATOM 1460 C C . GLU A 1 170 ? -9.439 10.991 -11.587 1.00 98.31 170 GLU A C 1
ATOM 1462 O O . GLU A 1 170 ? -9.651 11.185 -10.388 1.00 98.31 170 GLU A O 1
ATOM 1467 N N . ILE A 1 171 ? -8.291 10.478 -12.042 1.00 98.62 171 ILE A N 1
ATOM 1468 C CA . ILE A 1 171 ? -7.175 10.102 -11.168 1.00 98.62 171 ILE A CA 1
ATOM 1469 C C . ILE A 1 171 ? -6.589 11.340 -10.489 1.00 98.62 171 ILE A C 1
ATOM 1471 O O . ILE A 1 171 ? -6.390 11.308 -9.278 1.00 98.62 171 ILE A O 1
ATOM 1475 N N . ILE A 1 172 ? -6.353 12.439 -11.216 1.00 98.62 172 ILE A N 1
ATOM 1476 C CA . ILE A 1 172 ? -5.821 13.684 -10.640 1.00 98.62 172 ILE A CA 1
ATOM 1477 C C . ILE A 1 172 ? -6.731 14.193 -9.529 1.00 98.62 172 ILE A C 1
ATOM 1479 O O . ILE A 1 172 ? -6.248 14.525 -8.443 1.00 98.62 172 ILE A O 1
ATOM 1483 N N . ARG A 1 173 ? -8.045 14.216 -9.782 1.00 98.56 173 ARG A N 1
ATOM 1484 C CA . ARG A 1 173 ? -9.032 14.640 -8.790 1.00 98.56 173 ARG A CA 1
ATOM 1485 C C . ARG A 1 173 ? -9.007 13.729 -7.564 1.00 98.56 173 ARG A C 1
ATOM 1487 O O . ARG A 1 173 ? -8.782 14.216 -6.459 1.00 98.56 173 ARG A O 1
ATOM 1494 N N . LEU A 1 174 ? -9.205 12.423 -7.746 1.00 98.62 174 LEU A N 1
ATOM 1495 C CA . LEU A 1 174 ? -9.332 11.482 -6.631 1.00 98.62 174 LEU A CA 1
ATOM 1496 C C . LEU A 1 174 ? -8.031 11.367 -5.822 1.00 98.62 174 LEU A C 1
ATOM 1498 O O . LEU A 1 174 ? -8.059 11.403 -4.591 1.00 98.62 174 LEU A O 1
ATOM 1502 N N . PHE A 1 175 ? -6.884 11.287 -6.501 1.00 98.56 175 PHE A N 1
ATOM 1503 C CA . PHE A 1 175 ? -5.571 11.291 -5.859 1.00 98.56 175 PHE A CA 1
ATOM 1504 C C . PHE A 1 175 ? -5.366 12.585 -5.069 1.00 98.56 175 PHE A C 1
ATOM 1506 O O . PHE A 1 175 ? -4.945 12.538 -3.917 1.00 98.56 175 PHE A O 1
ATOM 1513 N N . GLY A 1 176 ? -5.681 13.743 -5.660 1.00 98.31 176 GLY A N 1
ATOM 1514 C CA . GLY A 1 176 ? -5.562 15.042 -5.000 1.00 98.31 176 GLY A CA 1
ATOM 1515 C C . GLY A 1 176 ? -6.409 15.141 -3.731 1.00 98.31 176 GLY A C 1
ATOM 1516 O O . GLY A 1 176 ? -5.905 15.572 -2.695 1.00 98.31 176 GLY A O 1
ATOM 1517 N N . GLU A 1 177 ? -7.663 14.690 -3.790 1.00 98.56 177 GLU A N 1
ATOM 1518 C CA . GLU A 1 177 ? -8.595 14.689 -2.658 1.00 98.56 177 GLU A CA 1
ATOM 1519 C C . GLU A 1 177 ? -8.134 13.759 -1.523 1.00 98.56 177 GLU A C 1
ATOM 1521 O O . GLU A 1 177 ? -8.091 14.184 -0.367 1.00 98.56 177 GLU A O 1
ATOM 1526 N N . ILE A 1 178 ? -7.737 12.516 -1.832 1.00 98.62 178 ILE A N 1
ATOM 1527 C CA . ILE A 1 178 ? -7.204 11.578 -0.827 1.00 98.62 178 ILE A CA 1
ATOM 1528 C C . ILE A 1 178 ? -5.913 12.136 -0.221 1.00 98.62 178 ILE A C 1
ATOM 1530 O O . ILE A 1 178 ? -5.771 12.185 0.999 1.00 98.62 178 ILE A O 1
ATOM 1534 N N . ASN A 1 179 ? -4.987 12.609 -1.055 1.00 98.12 179 ASN A N 1
ATOM 1535 C CA . ASN A 1 179 ? -3.716 13.166 -0.606 1.00 98.12 179 ASN A CA 1
ATOM 1536 C C . ASN A 1 179 ? -3.909 14.399 0.294 1.00 98.12 179 ASN A C 1
ATOM 1538 O O . ASN A 1 179 ? -3.181 14.567 1.273 1.00 98.12 179 ASN A O 1
ATOM 1542 N N . ALA A 1 180 ? -4.898 15.247 -0.007 1.00 98.19 180 ALA A N 1
ATOM 1543 C CA . ALA A 1 180 ? -5.269 16.379 0.836 1.00 98.19 180 ALA A CA 1
ATOM 1544 C C . ALA A 1 180 ? -5.840 15.923 2.187 1.00 98.19 180 ALA A C 1
ATOM 1546 O O . ALA A 1 180 ? -5.437 16.467 3.216 1.00 98.19 180 ALA A O 1
ATOM 1547 N N . LYS A 1 181 ? -6.699 14.893 2.213 1.00 98.38 181 LYS A N 1
ATOM 1548 C CA . LYS A 1 181 ? -7.220 14.349 3.476 1.00 98.38 181 LYS A CA 1
ATOM 1549 C C . LYS A 1 181 ? -6.115 13.724 4.326 1.00 98.38 181 LYS A C 1
ATOM 1551 O O . LYS A 1 181 ? -6.055 13.962 5.526 1.00 98.38 181 LYS A O 1
ATOM 1556 N N . LEU A 1 182 ? -5.198 12.974 3.718 1.00 97.25 182 LEU A N 1
ATOM 1557 C CA . LEU A 1 182 ? -4.042 12.420 4.427 1.00 97.25 182 LEU A CA 1
ATOM 1558 C C . LEU A 1 182 ? -3.143 13.529 4.996 1.00 97.25 182 LEU A C 1
ATOM 1560 O O . LEU A 1 182 ? -2.755 13.482 6.161 1.00 97.25 182 LEU A O 1
ATOM 1564 N N . LYS A 1 183 ? -2.894 14.589 4.216 1.00 95.44 183 LYS A N 1
ATOM 1565 C CA . LYS A 1 183 ? -2.168 15.781 4.674 1.00 95.44 183 LYS A CA 1
ATOM 1566 C C . LYS A 1 183 ? -2.816 16.422 5.908 1.00 95.44 183 LYS A C 1
ATOM 1568 O O . LYS A 1 183 ? -2.085 16.791 6.826 1.00 95.44 183 LYS A O 1
ATOM 1573 N N . GLU A 1 184 ? -4.141 16.568 5.904 1.00 96.19 184 GLU A N 1
ATOM 1574 C CA . GLU A 1 184 ? -4.943 17.115 7.010 1.00 96.19 184 GLU A CA 1
ATOM 1575 C C . GLU A 1 184 ? -4.848 16.246 8.270 1.00 96.19 184 GLU A C 1
ATOM 1577 O O . GLU A 1 184 ? -4.588 16.768 9.348 1.00 96.19 184 GLU A O 1
ATOM 1582 N N . LEU A 1 185 ? -5.013 14.928 8.127 1.00 95.25 185 LEU A N 1
ATOM 1583 C CA . LEU A 1 185 ? -4.990 13.985 9.250 1.00 95.25 185 LEU A CA 1
ATOM 1584 C C . LEU A 1 185 ? -3.580 13.733 9.806 1.00 95.25 185 LEU A C 1
ATOM 1586 O O . LEU A 1 185 ? -3.420 13.302 10.946 1.00 95.25 185 LEU A O 1
ATOM 1590 N N . GLY A 1 186 ? -2.558 13.922 8.973 1.00 92.19 186 GLY A N 1
ATOM 1591 C CA . GLY A 1 186 ? -1.160 13.666 9.289 1.00 92.19 186 GLY A CA 1
ATOM 1592 C C . GLY A 1 186 ? -0.404 14.912 9.749 1.00 92.19 186 GLY A C 1
ATOM 1593 O O . GLY A 1 186 ? -0.869 15.707 10.558 1.00 92.19 186 GLY A O 1
ATOM 1594 N N . LYS A 1 187 ? 0.817 15.085 9.222 1.00 87.75 187 LYS A N 1
ATOM 1595 C CA . LYS A 1 187 ? 1.744 16.159 9.632 1.00 87.75 187 LYS A CA 1
ATOM 1596 C C . LYS A 1 187 ? 1.702 17.429 8.777 1.00 87.75 187 LYS A C 1
ATOM 1598 O O . LYS A 1 187 ? 2.709 18.123 8.651 1.00 87.75 187 LYS A O 1
ATOM 1603 N N . GLY A 1 188 ? 0.591 17.688 8.086 1.00 90.00 188 GLY A N 1
ATOM 1604 C CA . GLY A 1 188 ? 0.468 18.843 7.190 1.00 90.00 188 GLY A CA 1
ATOM 1605 C C . GLY A 1 188 ? 1.339 18.767 5.928 1.00 90.00 188 GLY A C 1
ATOM 1606 O O . GLY A 1 188 ? 1.506 19.766 5.231 1.00 90.00 188 GLY A O 1
ATOM 1607 N N . GLN A 1 189 ? 1.879 17.591 5.592 1.00 91.25 189 GLN A N 1
ATOM 1608 C CA . GLN A 1 189 ? 2.649 17.343 4.367 1.00 91.25 189 GLN A CA 1
ATOM 1609 C C . GLN A 1 189 ? 1.921 16.361 3.450 1.00 91.25 189 GLN A C 1
ATOM 1611 O O . GLN A 1 189 ? 1.274 15.443 3.946 1.00 91.25 189 GLN A O 1
ATOM 1616 N N . ASN A 1 190 ? 2.107 16.498 2.134 1.00 92.75 190 ASN A N 1
ATOM 1617 C CA . ASN A 1 190 ? 1.568 15.555 1.150 1.00 92.75 190 ASN A CA 1
ATOM 1618 C C . ASN A 1 190 ? 2.015 14.108 1.438 1.00 92.75 190 ASN A C 1
ATOM 1620 O O . ASN A 1 190 ? 3.125 13.864 1.921 1.00 92.75 190 ASN A O 1
ATOM 1624 N N . GLU A 1 191 ? 1.145 13.158 1.106 1.00 94.81 191 GLU A N 1
ATOM 1625 C CA . GLU A 1 191 ? 1.303 11.715 1.289 1.00 94.81 191 GLU A CA 1
ATOM 1626 C C . GLU A 1 191 ? 1.036 10.939 -0.014 1.00 94.81 191 GLU A C 1
ATOM 1628 O O . GLU A 1 191 ? 0.143 10.088 -0.070 1.00 94.81 191 GLU A O 1
ATOM 1633 N N . PRO A 1 192 ? 1.812 11.184 -1.081 1.00 95.38 192 PRO A N 1
ATOM 1634 C CA . PRO A 1 192 ? 1.593 10.540 -2.376 1.00 95.38 192 PRO A CA 1
ATOM 1635 C C . PRO A 1 192 ? 1.709 9.009 -2.301 1.00 95.38 192 PRO A C 1
ATOM 1637 O O . PRO A 1 192 ? 0.901 8.301 -2.891 1.00 95.38 192 PRO A O 1
ATOM 1640 N N . VAL A 1 193 ? 2.657 8.489 -1.514 1.00 95.56 193 VAL A N 1
ATOM 1641 C CA . VAL A 1 193 ? 2.839 7.040 -1.304 1.00 95.56 193 VAL A CA 1
ATOM 1642 C C . VAL A 1 193 ? 1.654 6.435 -0.545 1.00 95.56 193 VAL A C 1
ATOM 1644 O O . VAL A 1 193 ? 1.155 5.378 -0.919 1.00 95.56 193 VAL A O 1
ATOM 1647 N N . GLY A 1 194 ? 1.170 7.109 0.506 1.00 96.69 194 GLY A N 1
ATOM 1648 C CA . GLY A 1 194 ? -0.027 6.681 1.239 1.00 96.69 194 GLY A CA 1
ATOM 1649 C C . GLY A 1 194 ? -1.272 6.700 0.350 1.00 96.69 194 GLY A C 1
ATOM 1650 O O . GLY A 1 194 ? -2.072 5.770 0.382 1.00 96.69 194 GLY A O 1
ATOM 1651 N N . THR A 1 195 ? -1.379 7.710 -0.514 1.00 98.25 195 THR A N 1
ATOM 1652 C CA . THR A 1 195 ? -2.460 7.842 -1.496 1.00 98.25 195 THR A CA 1
ATOM 1653 C C . THR A 1 195 ? -2.442 6.702 -2.513 1.00 98.25 195 THR A C 1
ATOM 1655 O O . THR A 1 195 ? -3.468 6.055 -2.703 1.00 98.25 195 THR A O 1
ATOM 1658 N N . ALA A 1 196 ? -1.284 6.401 -3.113 1.00 98.06 196 ALA A N 1
ATOM 1659 C CA . ALA A 1 196 ? -1.130 5.281 -4.045 1.00 98.06 196 ALA A CA 1
ATOM 1660 C C . ALA A 1 196 ? -1.490 3.937 -3.388 1.00 98.06 196 ALA A C 1
ATOM 1662 O O . ALA A 1 196 ? -2.192 3.127 -3.984 1.00 98.06 196 ALA A O 1
ATOM 1663 N N . LYS A 1 197 ? -1.082 3.735 -2.128 1.00 97.81 197 LYS A N 1
ATOM 1664 C CA . LYS A 1 197 ? -1.423 2.551 -1.325 1.00 97.81 197 LYS A CA 1
ATOM 1665 C C . LYS A 1 197 ? -2.927 2.402 -1.102 1.00 97.81 197 LYS A C 1
ATOM 1667 O O . LYS A 1 197 ? -3.458 1.311 -1.292 1.00 97.81 197 LYS A O 1
ATOM 1672 N N . ILE A 1 198 ? -3.618 3.485 -0.743 1.00 98.31 198 ILE A N 1
ATOM 1673 C CA . ILE A 1 198 ? -5.082 3.477 -0.613 1.00 98.31 198 ILE A CA 1
ATOM 1674 C C . ILE A 1 198 ? -5.718 3.144 -1.959 1.00 98.31 198 ILE A C 1
ATOM 1676 O O . ILE A 1 198 ? -6.471 2.187 -2.048 1.00 98.31 198 ILE A O 1
ATOM 1680 N N . LEU A 1 199 ? -5.389 3.876 -3.023 1.00 98.56 199 LEU A N 1
ATOM 1681 C CA . LEU A 1 199 ? -5.963 3.627 -4.347 1.00 98.56 199 LEU A CA 1
ATOM 1682 C C . LEU A 1 199 ? -5.759 2.173 -4.799 1.00 98.56 199 LEU A C 1
ATOM 1684 O O . LEU A 1 199 ? -6.693 1.540 -5.289 1.00 98.56 199 LEU A O 1
ATOM 1688 N N . HIS A 1 200 ? -4.569 1.620 -4.562 1.00 98.31 200 HIS A N 1
ATOM 1689 C CA . HIS A 1 200 ? -4.236 0.249 -4.922 1.00 98.31 200 HIS A CA 1
ATOM 1690 C C . HIS A 1 200 ? -5.129 -0.790 -4.236 1.00 98.31 200 HIS A C 1
ATOM 1692 O O . HIS A 1 200 ? -5.665 -1.646 -4.926 1.00 98.31 200 HIS A O 1
ATOM 1698 N N . ILE A 1 201 ? -5.362 -0.729 -2.920 1.00 97.56 201 ILE A N 1
ATOM 1699 C CA . ILE A 1 201 ? -6.217 -1.741 -2.261 1.00 97.56 201 ILE A CA 1
ATOM 1700 C C . ILE A 1 201 ? -7.695 -1.646 -2.676 1.00 97.56 201 ILE A C 1
ATOM 1702 O O . ILE A 1 201 ? -8.424 -2.629 -2.555 1.00 97.56 201 ILE A O 1
ATOM 1706 N N . PHE A 1 202 ? -8.128 -0.493 -3.198 1.00 98.25 202 PHE A N 1
ATOM 1707 C CA . PHE A 1 202 ? -9.470 -0.291 -3.752 1.00 98.25 202 PHE A CA 1
ATOM 1708 C C . PHE A 1 202 ? -9.599 -0.779 -5.204 1.00 98.25 202 PHE A C 1
ATOM 1710 O O . PHE A 1 202 ? -10.640 -1.324 -5.571 1.00 98.25 202 PHE A O 1
ATOM 1717 N N . ALA A 1 203 ? -8.548 -0.654 -6.021 1.00 98.12 203 ALA A N 1
ATOM 1718 C CA . ALA A 1 203 ? -8.503 -1.241 -7.363 1.00 98.12 203 ALA A CA 1
ATOM 1719 C C . ALA A 1 203 ? -7.115 -1.838 -7.691 1.00 98.12 203 ALA A C 1
ATOM 1721 O O . ALA A 1 203 ? -6.335 -1.234 -8.441 1.00 98.12 203 ALA A O 1
ATOM 1722 N N . PRO A 1 204 ? -6.815 -3.056 -7.187 1.00 97.62 204 PRO A N 1
ATOM 1723 C CA . PRO A 1 204 ? -5.481 -3.665 -7.282 1.00 97.62 204 PRO A CA 1
ATOM 1724 C C . PRO A 1 204 ? -5.002 -3.967 -8.704 1.00 97.62 204 PRO A C 1
ATOM 1726 O O . PRO A 1 204 ? -3.806 -4.150 -8.935 1.00 97.62 204 PRO A O 1
ATOM 1729 N N . ASN A 1 205 ? -5.937 -4.051 -9.653 1.00 97.94 205 ASN A N 1
ATOM 1730 C CA . ASN A 1 205 ? -5.660 -4.297 -11.067 1.00 97.94 205 ASN A CA 1
ATOM 1731 C C . ASN A 1 205 ? -5.372 -3.014 -11.853 1.00 97.94 205 ASN A C 1
ATOM 1733 O O . ASN A 1 205 ? -4.896 -3.102 -12.983 1.00 97.94 205 ASN A O 1
ATOM 1737 N N . TYR A 1 206 ? -5.653 -1.836 -11.291 1.00 98.56 206 TYR A N 1
ATOM 1738 C CA . TYR A 1 206 ? -5.603 -0.567 -12.016 1.00 98.56 206 TYR A CA 1
ATOM 1739 C C . TYR A 1 206 ? -4.579 0.416 -11.454 1.00 98.56 206 TYR A C 1
ATOM 1741 O O . TYR A 1 206 ? -3.824 1.017 -12.216 1.00 98.56 206 TYR A O 1
ATOM 1749 N N . PHE A 1 207 ? -4.527 0.579 -10.133 1.00 98.62 207 PHE A N 1
ATOM 1750 C CA . PHE A 1 207 ? -3.625 1.533 -9.495 1.00 98.62 207 PHE A CA 1
ATOM 1751 C C . PHE A 1 207 ? -2.327 0.850 -9.084 1.00 98.62 207 PHE A C 1
ATOM 1753 O O . PHE A 1 207 ? -2.362 -0.001 -8.198 1.00 98.62 207 PHE A O 1
ATOM 1760 N N . PRO A 1 208 ? -1.177 1.190 -9.682 1.00 98.19 208 PRO A N 1
ATOM 1761 C CA . PRO A 1 208 ? 0.085 0.622 -9.265 1.00 98.19 208 PRO A CA 1
ATOM 1762 C C . PRO A 1 208 ? 0.588 1.214 -7.962 1.00 98.19 208 PRO A C 1
ATOM 1764 O O . PRO A 1 208 ? 0.326 2.373 -7.637 1.00 98.19 208 PRO A O 1
ATOM 1767 N N . LEU A 1 209 ? 1.323 0.395 -7.223 1.00 96.56 209 LEU A N 1
ATOM 1768 C CA . LEU A 1 209 ? 2.083 0.844 -6.071 1.00 96.56 209 LEU A CA 1
ATOM 1769 C C . LEU A 1 209 ? 3.366 1.533 -6.539 1.00 96.56 209 LEU A C 1
ATOM 1771 O O . LEU A 1 209 ? 3.828 1.328 -7.665 1.00 96.56 209 LEU A O 1
ATOM 1775 N N . ILE A 1 210 ? 3.859 2.430 -5.692 1.00 94.75 210 ILE A N 1
ATOM 1776 C CA . ILE A 1 210 ? 5.170 3.052 -5.823 1.00 94.75 210 ILE A CA 1
ATOM 1777 C C . ILE A 1 210 ? 5.596 3.613 -4.466 1.00 94.75 210 ILE A C 1
ATOM 1779 O O . ILE A 1 210 ? 4.802 4.258 -3.766 1.00 94.75 210 ILE A O 1
ATOM 1783 N N . ASP A 1 211 ? 6.850 3.396 -4.096 1.00 90.69 211 ASP A N 1
ATOM 1784 C CA . ASP A 1 211 ? 7.509 4.074 -2.988 1.00 90.69 211 ASP A CA 1
ATOM 1785 C C . ASP A 1 211 ? 8.572 5.086 -3.467 1.00 90.69 211 ASP A C 1
ATOM 1787 O O . ASP A 1 211 ? 8.838 5.249 -4.659 1.00 90.69 211 ASP A O 1
ATOM 1791 N N . ASN A 1 212 ? 9.154 5.848 -2.535 1.00 89.81 212 ASN A N 1
ATOM 1792 C CA . ASN A 1 212 ? 10.142 6.869 -2.897 1.00 89.81 212 ASN A CA 1
ATOM 1793 C C . ASN A 1 212 ? 11.461 6.261 -3.411 1.00 89.81 212 ASN A C 1
ATOM 1795 O O . ASN A 1 212 ? 12.110 6.872 -4.254 1.00 89.81 212 ASN A O 1
ATOM 1799 N N . SER A 1 213 ? 11.874 5.099 -2.900 1.00 89.25 213 SER A N 1
ATOM 1800 C CA . SER A 1 213 ? 13.089 4.393 -3.329 1.00 89.25 213 SER A CA 1
ATOM 1801 C C . SER A 1 213 ? 12.933 3.849 -4.742 1.00 89.25 213 SER A C 1
ATOM 1803 O O . SER A 1 213 ? 13.824 4.025 -5.566 1.00 89.25 213 SER A O 1
ATOM 1805 N N . GLU A 1 214 ? 11.785 3.252 -5.041 1.00 92.12 214 GLU A N 1
ATOM 1806 C CA . GLU A 1 214 ? 11.413 2.763 -6.364 1.00 92.12 214 GLU A CA 1
ATOM 1807 C C . GLU A 1 214 ? 11.337 3.915 -7.363 1.00 92.12 214 GLU A C 1
ATOM 1809 O O . GLU A 1 214 ? 11.964 3.847 -8.418 1.00 92.12 214 GLU A O 1
ATOM 1814 N N . ALA A 1 215 ? 10.652 5.009 -7.004 1.00 93.75 215 ALA A N 1
ATOM 1815 C CA . ALA A 1 215 ? 10.574 6.210 -7.833 1.00 93.75 215 ALA A CA 1
ATOM 1816 C C . ALA A 1 215 ? 11.963 6.768 -8.178 1.00 93.75 215 ALA A C 1
ATOM 1818 O O . ALA A 1 215 ? 12.220 7.133 -9.325 1.00 93.75 215 ALA A O 1
ATOM 1819 N N . GLN A 1 216 ? 12.881 6.788 -7.210 1.00 92.69 216 GLN A N 1
ATOM 1820 C CA . GLN A 1 216 ? 14.263 7.207 -7.442 1.00 92.69 216 GLN A CA 1
ATOM 1821 C C . GLN A 1 216 ? 15.031 6.207 -8.315 1.00 92.69 216 GLN A C 1
ATOM 1823 O O . GLN A 1 216 ? 15.759 6.621 -9.216 1.00 92.69 216 GLN A O 1
ATOM 1828 N N . ALA A 1 217 ? 14.870 4.903 -8.078 1.00 91.56 217 ALA A N 1
ATOM 1829 C CA . ALA A 1 217 ? 15.574 3.849 -8.807 1.00 91.56 217 ALA A CA 1
ATOM 1830 C C . ALA A 1 217 ? 15.218 3.832 -10.300 1.00 91.56 217 ALA A C 1
ATOM 1832 O O . ALA A 1 217 ? 16.092 3.626 -11.140 1.00 91.56 217 ALA A O 1
ATOM 1833 N N . ILE A 1 218 ? 13.956 4.107 -10.637 1.00 91.50 218 ILE A N 1
ATOM 1834 C CA . ILE A 1 218 ? 13.493 4.187 -12.029 1.00 91.50 218 ILE A CA 1
ATOM 1835 C C . ILE A 1 218 ? 13.688 5.579 -12.656 1.00 91.50 218 ILE A C 1
ATOM 1837 O O . ILE A 1 218 ? 13.290 5.793 -13.799 1.00 91.50 218 ILE A O 1
ATOM 1841 N N . GLY A 1 219 ? 14.279 6.531 -11.924 1.00 92.94 219 GLY A N 1
ATOM 1842 C CA . GLY A 1 219 ? 14.532 7.893 -12.400 1.00 92.94 219 GLY A CA 1
ATOM 1843 C C . GLY A 1 219 ? 13.281 8.766 -12.532 1.00 92.94 219 GLY A C 1
ATOM 1844 O O . GLY A 1 219 ? 13.302 9.746 -13.272 1.00 92.94 219 GLY A O 1
ATOM 1845 N N . LEU A 1 220 ? 12.193 8.417 -11.840 1.00 94.31 220 LEU A N 1
ATOM 1846 C CA . LEU A 1 220 ? 10.949 9.190 -11.838 1.00 94.31 220 LEU A CA 1
ATOM 1847 C C . LEU A 1 220 ? 11.056 10.462 -10.989 1.00 94.31 220 LEU A C 1
ATOM 1849 O O . LEU A 1 220 ? 10.400 11.451 -11.301 1.00 94.31 220 LEU A O 1
ATOM 1853 N N . THR A 1 221 ? 11.853 10.430 -9.920 1.00 93.94 221 THR A N 1
ATOM 1854 C CA . THR A 1 221 ? 12.105 11.582 -9.045 1.00 93.94 221 THR A CA 1
ATOM 1855 C C . THR A 1 221 ? 13.592 11.737 -8.739 1.00 93.94 221 THR A C 1
ATOM 1857 O O . THR A 1 221 ? 14.353 10.766 -8.692 1.00 93.94 221 THR A O 1
ATOM 1860 N N . GLY A 1 222 ? 14.023 12.975 -8.483 1.00 88.75 222 GLY A N 1
ATOM 1861 C CA . GLY A 1 222 ? 15.350 13.243 -7.925 1.00 88.75 222 GLY A CA 1
ATOM 1862 C C . GLY A 1 222 ? 15.507 12.774 -6.466 1.00 88.75 222 GLY A C 1
ATOM 1863 O O . GLY A 1 222 ? 14.536 12.538 -5.748 1.00 88.75 222 GLY A O 1
ATOM 1864 N N . ARG A 1 223 ? 16.754 12.716 -5.964 1.00 77.81 223 ARG A N 1
ATOM 1865 C CA . ARG A 1 223 ? 17.070 12.274 -4.580 1.00 77.81 223 ARG A CA 1
ATOM 1866 C C . ARG A 1 223 ? 16.356 13.062 -3.470 1.00 77.81 223 ARG A C 1
ATOM 1868 O O . ARG A 1 223 ? 16.208 12.545 -2.368 1.00 77.81 223 ARG A O 1
ATOM 1875 N N . GLN A 1 224 ? 15.962 14.305 -3.735 1.00 79.56 224 GLN A N 1
ATOM 1876 C CA . GLN A 1 224 ? 15.297 15.196 -2.771 1.00 79.56 224 GLN A CA 1
ATOM 1877 C C . GLN A 1 224 ? 13.893 15.614 -3.222 1.00 79.56 224 GLN A C 1
ATOM 1879 O O . GLN A 1 224 ? 13.283 16.497 -2.625 1.00 79.56 224 GLN A O 1
ATOM 1884 N N . GLU A 1 225 ? 13.379 14.992 -4.278 1.00 86.19 225 GLU A N 1
ATOM 1885 C CA . GLU A 1 225 ? 12.085 15.332 -4.842 1.00 86.19 225 GLU A CA 1
ATOM 1886 C C . GLU A 1 225 ? 11.011 14.377 -4.324 1.00 86.19 225 GLU A C 1
ATOM 1888 O O . GLU A 1 225 ? 11.175 13.155 -4.317 1.00 86.19 225 GLU A O 1
ATOM 1893 N N . SER A 1 226 ? 9.894 14.944 -3.873 1.00 85.00 226 SER A N 1
ATOM 1894 C CA . SER A 1 226 ? 8.735 14.164 -3.459 1.00 85.00 226 SER A CA 1
ATOM 1895 C C . SER A 1 226 ? 7.899 13.746 -4.662 1.00 85.00 226 SER A C 1
ATOM 1897 O O . SER A 1 226 ? 7.669 14.541 -5.576 1.00 85.00 226 SER A O 1
ATOM 1899 N N . LEU A 1 227 ? 7.335 12.542 -4.601 1.00 93.25 227 LEU A N 1
ATOM 1900 C CA . LEU A 1 227 ? 6.309 12.113 -5.544 1.00 93.25 227 LEU A CA 1
ATOM 1901 C C . LEU A 1 227 ? 5.156 13.130 -5.625 1.00 93.25 227 LEU A C 1
ATOM 1903 O O . LEU A 1 227 ? 4.729 13.723 -4.634 1.00 93.25 227 LEU A O 1
ATOM 1907 N N . THR A 1 228 ? 4.645 13.317 -6.835 1.00 95.00 228 THR A N 1
ATOM 1908 C CA . THR A 1 228 ? 3.475 14.148 -7.130 1.00 95.00 228 THR A CA 1
ATOM 1909 C C . THR A 1 228 ? 2.466 13.302 -7.896 1.00 95.00 228 THR A C 1
ATOM 1911 O O . THR A 1 228 ? 2.782 12.198 -8.342 1.00 95.00 228 THR A O 1
ATOM 1914 N N . VAL A 1 229 ? 1.258 13.823 -8.097 1.00 96.62 229 VAL A N 1
ATOM 1915 C CA . VAL A 1 229 ? 0.266 13.149 -8.941 1.00 96.62 229 VAL A CA 1
ATOM 1916 C C . VAL A 1 229 ? 0.740 13.001 -10.394 1.00 96.62 229 VAL A C 1
ATOM 1918 O O . VAL A 1 229 ? 0.495 11.971 -11.011 1.00 96.62 229 VAL A O 1
ATOM 1921 N N . ASN A 1 230 ? 1.514 13.959 -10.917 1.00 97.19 230 ASN A N 1
ATOM 1922 C CA . ASN A 1 230 ? 2.081 13.877 -12.268 1.00 97.19 230 ASN A CA 1
ATOM 1923 C C . ASN A 1 230 ? 3.162 12.795 -12.366 1.00 97.19 230 ASN A C 1
ATOM 1925 O O . ASN A 1 230 ? 3.203 12.051 -13.347 1.00 97.19 230 ASN A O 1
ATOM 1929 N N . HIS A 1 231 ? 3.998 12.658 -11.329 1.00 97.62 231 HIS A N 1
ATOM 1930 C CA . HIS A 1 231 ? 4.925 11.528 -11.223 1.00 97.62 231 HIS A CA 1
ATOM 1931 C C . HIS A 1 231 ? 4.151 10.207 -11.211 1.00 97.62 231 HIS A C 1
ATOM 1933 O O . HIS A 1 231 ? 4.488 9.289 -11.953 1.00 97.62 231 HIS A O 1
ATOM 1939 N N . TYR A 1 232 ? 3.064 10.130 -10.442 1.00 98.19 232 TYR A N 1
ATOM 1940 C CA . TYR A 1 232 ? 2.236 8.930 -10.375 1.00 98.19 232 TYR A CA 1
ATOM 1941 C C . TYR A 1 232 ? 1.590 8.569 -11.724 1.00 98.19 232 TYR A C 1
ATOM 1943 O O . TYR A 1 232 ? 1.668 7.419 -12.144 1.00 98.19 232 TYR A O 1
ATOM 1951 N N . LEU A 1 233 ? 1.036 9.537 -12.461 1.00 98.56 233 LEU A N 1
ATOM 1952 C CA . LEU A 1 233 ? 0.506 9.300 -13.811 1.00 98.56 233 LEU A CA 1
ATOM 1953 C C . LEU A 1 233 ? 1.592 8.865 -14.800 1.00 98.56 233 LEU A C 1
ATOM 1955 O O . LEU A 1 233 ? 1.385 7.943 -15.591 1.00 98.56 233 LEU A O 1
ATOM 1959 N N . THR A 1 234 ? 2.771 9.485 -14.723 1.00 98.50 234 THR A N 1
ATOM 1960 C CA . THR A 1 234 ? 3.930 9.096 -15.538 1.00 98.50 234 THR A CA 1
ATOM 1961 C C . THR A 1 234 ? 4.322 7.647 -15.256 1.00 98.50 234 THR A C 1
ATOM 1963 O O . THR A 1 234 ? 4.540 6.876 -16.194 1.00 98.50 234 THR A O 1
ATOM 1966 N N . TRP A 1 235 ? 4.334 7.256 -13.977 1.00 98.25 235 TRP A N 1
ATOM 1967 C CA . TRP A 1 235 ? 4.560 5.879 -13.551 1.00 98.25 235 TRP A CA 1
ATOM 1968 C C . TRP A 1 235 ? 3.505 4.922 -14.106 1.00 98.25 235 TRP A C 1
ATOM 1970 O O . TRP A 1 235 ? 3.864 3.939 -14.752 1.00 98.25 235 TRP A O 1
ATOM 1980 N N . ME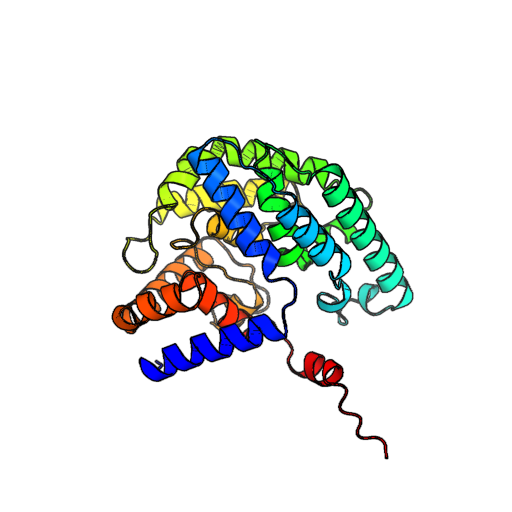T A 1 236 ? 2.216 5.235 -13.944 1.00 98.62 236 MET A N 1
ATOM 1981 C CA . MET A 1 236 ? 1.120 4.426 -14.489 1.00 98.62 236 MET A CA 1
ATOM 1982 C C . MET A 1 236 ? 1.276 4.205 -15.998 1.00 98.62 236 MET A C 1
ATOM 1984 O O . MET A 1 236 ? 1.180 3.073 -16.474 1.00 98.62 236 MET A O 1
ATOM 1988 N N . GLY A 1 237 ? 1.572 5.266 -16.754 1.00 98.62 237 GLY A N 1
ATOM 1989 C CA . GLY A 1 237 ? 1.778 5.186 -18.199 1.00 98.62 237 GLY A CA 1
ATOM 1990 C C . GLY A 1 237 ? 3.005 4.359 -18.589 1.00 98.62 237 GLY A C 1
ATOM 1991 O O . GLY A 1 237 ? 2.939 3.566 -19.531 1.00 98.62 237 GLY A O 1
ATOM 1992 N N . ALA A 1 238 ? 4.120 4.522 -17.873 1.00 98.31 238 ALA A N 1
ATOM 1993 C CA . ALA A 1 238 ? 5.339 3.754 -18.109 1.00 98.31 238 ALA A CA 1
ATOM 1994 C C . ALA A 1 238 ? 5.137 2.263 -17.810 1.00 98.31 238 ALA A C 1
ATOM 1996 O O . ALA A 1 238 ? 5.449 1.425 -18.659 1.00 98.31 238 ALA A O 1
ATOM 1997 N N . LEU A 1 239 ? 4.550 1.940 -16.654 1.00 98.44 239 LEU A N 1
ATOM 1998 C CA . LEU A 1 239 ? 4.274 0.567 -16.251 1.00 98.44 239 LEU A CA 1
ATOM 1999 C C . LEU A 1 239 ? 3.288 -0.106 -17.208 1.00 98.44 239 LEU A C 1
ATOM 2001 O O . LEU A 1 239 ? 3.539 -1.230 -17.636 1.00 98.44 239 LEU A O 1
ATOM 2005 N N . LYS A 1 240 ? 2.218 0.590 -17.615 1.00 98.50 240 LYS A N 1
ATOM 2006 C CA . LYS A 1 240 ? 1.274 0.094 -18.625 1.00 98.50 240 LYS A CA 1
ATOM 2007 C C . LYS A 1 240 ? 1.993 -0.311 -19.912 1.00 98.50 240 LYS A C 1
ATOM 2009 O O . LYS A 1 240 ? 1.861 -1.452 -20.348 1.00 98.50 240 LYS A O 1
ATOM 2014 N N . ARG A 1 241 ? 2.775 0.602 -20.504 1.00 98.12 241 ARG A N 1
ATOM 2015 C CA . ARG A 1 241 ? 3.518 0.333 -21.750 1.00 98.12 241 ARG A CA 1
ATOM 2016 C C . ARG A 1 241 ? 4.490 -0.831 -21.600 1.00 98.12 241 ARG A C 1
ATOM 2018 O O . ARG A 1 241 ? 4.669 -1.600 -22.537 1.00 98.12 241 ARG A O 1
ATOM 2025 N N . TRP A 1 242 ? 5.121 -0.964 -20.436 1.00 97.88 242 TRP A N 1
ATOM 2026 C CA . TRP A 1 242 ? 6.037 -2.064 -20.166 1.00 97.88 242 TRP A CA 1
ATOM 2027 C C . TRP A 1 242 ? 5.303 -3.405 -20.035 1.00 97.88 242 TRP A C 1
ATOM 2029 O O . TRP A 1 242 ? 5.676 -4.359 -20.716 1.00 97.88 242 TRP A O 1
ATOM 2039 N N . LEU A 1 243 ? 4.219 -3.464 -19.253 1.00 98.12 243 LEU A N 1
ATOM 2040 C CA . LEU A 1 243 ? 3.406 -4.668 -19.044 1.00 98.12 243 LEU A CA 1
ATOM 2041 C C . LEU A 1 243 ? 2.705 -5.161 -20.313 1.00 98.12 243 LEU A C 1
ATOM 2043 O O . LEU A 1 243 ? 2.507 -6.364 -20.478 1.00 98.12 243 LEU A O 1
ATOM 2047 N N . GLN A 1 244 ? 2.382 -4.260 -21.242 1.00 97.25 244 GLN A N 1
ATOM 2048 C CA . GLN A 1 244 ? 1.803 -4.624 -22.537 1.00 97.25 244 GLN A CA 1
ATOM 2049 C C . GLN A 1 244 ? 2.693 -5.578 -23.358 1.00 97.25 244 GLN A C 1
ATOM 2051 O O . GLN A 1 244 ? 2.173 -6.332 -24.176 1.00 97.25 244 GLN A O 1
ATOM 2056 N N . ASN A 1 245 ? 4.004 -5.631 -23.095 1.00 97.38 245 ASN A N 1
ATOM 2057 C CA . ASN A 1 245 ? 4.917 -6.573 -23.758 1.00 97.38 245 ASN A CA 1
ATOM 2058 C C . ASN A 1 245 ? 4.810 -8.014 -23.216 1.00 97.38 245 ASN A C 1
ATOM 2060 O O . ASN A 1 245 ? 5.345 -8.941 -23.824 1.00 97.38 245 ASN A O 1
ATOM 2064 N N . TYR A 1 246 ? 4.105 -8.219 -22.098 1.00 97.94 246 TYR A N 1
ATOM 2065 C CA . TYR A 1 246 ? 4.029 -9.500 -21.386 1.00 97.94 246 TYR A CA 1
ATOM 2066 C C . TYR A 1 246 ? 2.594 -10.030 -21.235 1.00 97.94 246 TYR A C 1
ATOM 2068 O O . TYR A 1 246 ? 2.359 -10.972 -20.481 1.00 97.94 246 TYR A O 1
ATOM 2076 N N . VAL A 1 247 ? 1.620 -9.475 -21.966 1.00 96.00 247 VAL A N 1
ATOM 2077 C CA . VAL A 1 247 ? 0.186 -9.827 -21.851 1.00 96.00 247 VAL A CA 1
ATOM 2078 C C . VAL A 1 247 ? -0.109 -11.327 -21.935 1.00 96.00 247 VAL A C 1
ATOM 2080 O O . VAL A 1 247 ? -1.020 -11.813 -21.269 1.00 96.00 247 VAL A O 1
ATOM 2083 N N . GLU A 1 248 ? 0.680 -12.071 -22.711 1.00 95.25 248 GLU A N 1
ATOM 2084 C CA . GLU A 1 248 ? 0.530 -13.520 -22.891 1.00 95.25 248 GLU A CA 1
ATOM 2085 C C . GLU A 1 248 ? 0.853 -14.325 -21.625 1.00 95.25 248 GLU A C 1
ATOM 2087 O O . GLU A 1 248 ? 0.252 -15.373 -21.397 1.00 95.25 248 GLU A O 1
ATOM 2092 N N . VAL A 1 249 ? 1.775 -13.836 -20.791 1.00 97.44 249 VAL A N 1
ATOM 2093 C CA . VAL A 1 249 ? 2.240 -14.545 -19.587 1.00 97.44 249 VAL A CA 1
ATOM 2094 C C . VAL A 1 249 ? 1.609 -14.002 -18.306 1.00 97.44 249 VAL A C 1
ATOM 2096 O O . VAL A 1 249 ? 1.520 -14.721 -17.313 1.00 97.44 249 VAL A O 1
ATOM 2099 N N . ILE A 1 250 ? 1.088 -12.771 -18.332 1.00 97.50 250 ILE A N 1
ATOM 2100 C CA . ILE A 1 250 ? 0.456 -12.112 -17.179 1.00 97.50 250 ILE A CA 1
ATOM 2101 C C . ILE A 1 250 ? -0.648 -12.974 -16.561 1.00 97.50 250 ILE A C 1
ATOM 2103 O O . ILE A 1 250 ? -0.574 -13.296 -15.380 1.00 97.50 250 ILE A O 1
ATOM 2107 N N . ARG A 1 251 ? -1.620 -13.443 -17.355 1.00 95.56 251 ARG A N 1
ATOM 2108 C CA . ARG A 1 251 ? -2.746 -14.244 -16.830 1.00 95.56 251 ARG A CA 1
ATOM 2109 C C . ARG A 1 251 ? -2.292 -15.534 -16.147 1.00 95.56 251 ARG A C 1
ATOM 2111 O O . ARG A 1 251 ? -2.923 -15.985 -15.193 1.00 95.56 251 ARG A O 1
ATOM 2118 N N . LYS A 1 252 ? -1.217 -16.146 -16.654 1.00 97.00 252 LYS A N 1
ATOM 2119 C CA . LYS A 1 252 ? -0.621 -17.348 -16.064 1.00 97.00 252 LYS A CA 1
ATOM 2120 C C . LYS A 1 252 ? -0.032 -17.023 -14.692 1.00 97.00 252 LYS A C 1
ATOM 2122 O O . LYS A 1 252 ? -0.342 -17.728 -13.737 1.00 97.00 252 LYS A O 1
ATOM 2127 N N . LEU A 1 253 ? 0.763 -15.956 -14.596 1.00 98.00 253 LEU A N 1
ATOM 2128 C CA . LEU A 1 253 ? 1.395 -15.516 -13.349 1.00 98.00 253 LEU A CA 1
ATOM 2129 C C . LEU A 1 253 ? 0.360 -15.101 -12.297 1.00 98.00 253 LEU A C 1
ATOM 2131 O O . LEU A 1 253 ? 0.447 -15.538 -11.154 1.00 98.00 253 LEU A O 1
ATOM 2135 N N . GLU A 1 254 ? -0.655 -14.329 -12.692 1.00 97.06 254 GLU A N 1
ATOM 2136 C CA . GLU A 1 254 ? -1.710 -13.880 -11.777 1.00 97.06 254 GLU A CA 1
ATOM 2137 C C . GLU A 1 254 ? -2.494 -15.056 -11.193 1.00 97.06 254 GLU A C 1
ATOM 2139 O O . GLU A 1 254 ? -2.742 -15.117 -9.990 1.00 97.06 254 GLU A O 1
ATOM 2144 N N . LYS A 1 255 ? -2.830 -16.047 -12.029 1.00 96.62 255 LYS A N 1
ATOM 2145 C CA . LYS A 1 255 ? -3.487 -17.276 -11.574 1.00 96.62 255 LYS A CA 1
ATOM 2146 C C . LYS A 1 255 ? -2.584 -18.110 -10.663 1.00 96.62 255 LYS A C 1
ATOM 2148 O O . LYS A 1 255 ? -3.083 -18.713 -9.718 1.00 96.62 255 LYS A O 1
ATOM 2153 N N . GLN A 1 256 ? -1.291 -18.190 -10.972 1.00 97.19 256 GLN A N 1
ATOM 2154 C CA . GLN A 1 256 ? -0.335 -18.995 -10.213 1.00 97.19 256 GLN A CA 1
ATOM 2155 C C . GLN A 1 256 ? -0.147 -18.465 -8.788 1.00 97.19 256 GLN A C 1
ATOM 2157 O O . GLN A 1 256 ? -0.125 -19.260 -7.853 1.00 97.19 256 GLN A O 1
ATOM 2162 N N . HIS A 1 257 ? -0.031 -17.145 -8.636 1.00 94.88 257 HIS A N 1
ATOM 2163 C CA . HIS A 1 257 ? 0.266 -16.502 -7.349 1.00 94.88 257 HIS A CA 1
ATOM 2164 C C . HIS A 1 257 ? -0.968 -15.929 -6.649 1.00 94.88 257 HIS A C 1
ATOM 2166 O O . HIS A 1 257 ? -0.877 -15.469 -5.519 1.00 94.88 257 HIS A O 1
ATOM 2172 N N . ASN A 1 258 ? -2.133 -15.958 -7.305 1.00 94.44 258 ASN A N 1
ATOM 2173 C CA . ASN A 1 258 ? -3.379 -15.370 -6.809 1.00 94.44 258 ASN A CA 1
ATOM 2174 C C . ASN A 1 258 ? -3.246 -13.871 -6.457 1.00 94.44 258 ASN A C 1
ATOM 2176 O O . ASN A 1 258 ? -3.872 -13.372 -5.521 1.00 94.44 258 ASN A O 1
ATOM 2180 N N . PHE A 1 259 ? -2.445 -13.152 -7.245 1.00 95.31 259 PHE A N 1
ATOM 2181 C CA . PHE A 1 259 ? -2.241 -11.709 -7.153 1.00 95.31 259 PHE A CA 1
ATOM 2182 C C . PHE A 1 259 ? -2.301 -11.054 -8.517 1.00 95.31 259 PHE A C 1
ATOM 2184 O O . PHE A 1 259 ? -2.076 -11.696 -9.537 1.00 95.31 259 PHE A O 1
ATOM 2191 N N . THR A 1 260 ? -2.564 -9.751 -8.528 1.00 96.94 260 THR A N 1
ATOM 2192 C CA . THR A 1 260 ? -2.490 -8.952 -9.751 1.00 96.94 260 THR A CA 1
ATOM 2193 C C . THR A 1 260 ? -1.037 -8.809 -10.187 1.00 96.94 260 THR A C 1
ATOM 2195 O O . THR A 1 260 ? -0.124 -8.768 -9.356 1.00 96.94 260 THR A O 1
ATOM 2198 N N . ILE A 1 261 ? -0.796 -8.668 -11.489 1.00 98.00 261 ILE A N 1
ATOM 2199 C CA . ILE A 1 261 ? 0.571 -8.469 -11.979 1.00 98.00 261 ILE A CA 1
ATOM 2200 C C . ILE A 1 261 ? 1.187 -7.187 -11.424 1.00 98.00 261 ILE A C 1
ATOM 2202 O O . ILE A 1 261 ? 2.384 -7.130 -11.167 1.00 98.00 261 ILE A O 1
ATOM 2206 N N . ILE A 1 262 ? 0.359 -6.170 -11.185 1.00 98.00 262 ILE A N 1
ATOM 2207 C CA . ILE A 1 262 ? 0.774 -4.919 -10.557 1.00 98.00 262 ILE A CA 1
ATOM 2208 C C . ILE A 1 262 ? 1.404 -5.186 -9.191 1.00 98.00 262 ILE A C 1
ATOM 2210 O O . ILE A 1 262 ? 2.471 -4.651 -8.896 1.00 98.00 262 ILE A O 1
ATOM 2214 N N . ARG A 1 263 ? 0.757 -6.022 -8.374 1.00 95.94 263 ARG A N 1
ATOM 2215 C CA . ARG A 1 263 ? 1.262 -6.388 -7.054 1.00 95.94 263 ARG A CA 1
ATOM 2216 C C . ARG A 1 263 ? 2.560 -7.195 -7.150 1.00 95.94 263 ARG A C 1
ATOM 2218 O O . ARG A 1 263 ? 3.500 -6.920 -6.415 1.00 95.94 263 ARG A O 1
ATOM 2225 N N . LEU A 1 264 ? 2.638 -8.144 -8.078 1.00 97.06 264 LEU A N 1
ATOM 2226 C CA . LEU A 1 264 ? 3.839 -8.966 -8.264 1.00 97.06 264 LEU A CA 1
ATOM 2227 C C . LEU A 1 264 ? 5.048 -8.142 -8.745 1.00 97.06 264 LEU A C 1
ATOM 2229 O O . LEU A 1 264 ? 6.181 -8.387 -8.336 1.00 97.06 264 LEU A O 1
ATOM 2233 N N . VAL A 1 265 ? 4.817 -7.139 -9.596 1.00 97.19 265 VAL A N 1
ATOM 2234 C CA . VAL A 1 265 ? 5.863 -6.196 -10.020 1.00 97.19 265 VAL A CA 1
ATOM 2235 C C . VAL A 1 265 ? 6.334 -5.335 -8.852 1.00 97.19 265 VAL A C 1
ATOM 2237 O O . VAL A 1 265 ? 7.539 -5.148 -8.704 1.00 97.19 265 VAL A O 1
ATOM 2240 N N . ASP A 1 266 ? 5.410 -4.838 -8.027 1.00 95.38 266 ASP A N 1
ATOM 2241 C CA . ASP A 1 266 ? 5.725 -4.086 -6.806 1.00 95.38 266 ASP A CA 1
ATOM 2242 C C . ASP A 1 266 ? 6.623 -4.896 -5.859 1.00 95.38 266 ASP A C 1
ATOM 2244 O O . ASP A 1 266 ? 7.656 -4.397 -5.433 1.00 95.38 266 ASP A O 1
ATOM 2248 N N . GLU A 1 267 ? 6.330 -6.178 -5.624 1.00 94.25 267 GLU A N 1
ATOM 2249 C CA . GLU A 1 267 ? 7.196 -7.050 -4.813 1.00 94.25 267 GLU A CA 1
ATOM 2250 C C . GLU A 1 267 ? 8.626 -7.129 -5.363 1.00 94.25 267 GLU A C 1
ATOM 2252 O O . GLU A 1 267 ? 9.601 -7.020 -4.613 1.00 94.25 267 GLU A O 1
ATOM 2257 N N . GLY A 1 268 ? 8.767 -7.269 -6.683 1.00 94.44 268 GLY A N 1
ATOM 2258 C CA . GLY A 1 268 ? 10.070 -7.263 -7.338 1.00 94.44 268 GLY A CA 1
ATOM 2259 C C . GLY A 1 268 ? 10.800 -5.928 -7.204 1.00 94.44 268 GLY A C 1
ATOM 2260 O O . GLY A 1 268 ? 11.982 -5.909 -6.854 1.00 94.44 268 GLY A O 1
ATOM 2261 N N . LEU A 1 269 ? 10.115 -4.809 -7.449 1.00 94.12 269 LEU A N 1
ATOM 2262 C CA . LEU A 1 269 ? 10.695 -3.469 -7.326 1.00 94.12 269 LEU A CA 1
ATOM 2263 C C . LEU A 1 269 ? 11.108 -3.159 -5.885 1.00 94.12 269 LEU A C 1
ATOM 2265 O O . LEU A 1 269 ? 12.224 -2.674 -5.678 1.00 94.12 269 LEU A O 1
ATOM 2269 N N . TYR A 1 270 ? 10.281 -3.527 -4.910 1.00 90.56 270 TYR A N 1
ATOM 2270 C CA . TYR A 1 270 ? 10.546 -3.376 -3.484 1.00 90.56 270 TYR A CA 1
ATOM 2271 C C . TYR A 1 270 ? 11.817 -4.121 -3.057 1.00 90.56 270 TYR A C 1
ATOM 2273 O O . TYR A 1 270 ? 12.694 -3.558 -2.392 1.00 90.56 270 TYR A O 1
ATOM 2281 N N . LEU A 1 271 ? 11.969 -5.380 -3.481 1.00 89.19 271 LEU A N 1
ATOM 2282 C CA . LEU A 1 271 ? 13.161 -6.181 -3.187 1.00 89.19 271 LEU A CA 1
ATOM 2283 C C . LEU A 1 271 ? 14.439 -5.588 -3.790 1.00 89.19 271 LEU A C 1
ATOM 2285 O O . LEU A 1 271 ? 15.505 -5.685 -3.184 1.00 89.19 271 LEU A O 1
ATOM 2289 N N . MET A 1 272 ? 14.341 -4.992 -4.979 1.00 88.75 272 MET A N 1
ATOM 2290 C CA . MET A 1 272 ? 15.491 -4.426 -5.689 1.00 88.75 272 MET A CA 1
ATOM 2291 C C . MET A 1 272 ? 15.848 -3.006 -5.231 1.00 88.75 272 MET A C 1
ATOM 2293 O O . MET A 1 272 ? 17.012 -2.618 -5.316 1.00 88.75 272 MET A O 1
ATOM 2297 N N . SER A 1 273 ? 14.868 -2.233 -4.761 1.00 86.81 273 SER A N 1
ATOM 2298 C CA . SER A 1 273 ? 15.023 -0.790 -4.526 1.00 86.81 273 SER A CA 1
ATOM 2299 C C . SER A 1 273 ? 15.027 -0.422 -3.046 1.00 86.81 273 SER A C 1
ATOM 2301 O O . SER A 1 273 ? 15.679 0.546 -2.649 1.00 86.81 273 SER A O 1
ATOM 2303 N N . THR A 1 274 ? 14.322 -1.195 -2.221 1.00 80.81 274 THR A N 1
ATOM 2304 C CA . THR A 1 274 ? 14.019 -0.824 -0.834 1.00 80.81 274 THR A CA 1
ATOM 2305 C C . THR A 1 274 ? 14.708 -1.754 0.159 1.00 80.81 274 THR A C 1
ATOM 2307 O O . THR A 1 274 ? 15.259 -1.297 1.168 1.00 80.81 274 THR A O 1
ATOM 2310 N N . VAL A 1 275 ? 14.744 -3.059 -0.126 1.00 78.69 275 VAL A N 1
ATOM 2311 C CA . VAL A 1 275 ? 15.376 -4.043 0.762 1.00 78.69 275 VAL A CA 1
ATOM 2312 C C . VAL A 1 275 ? 16.901 -3.962 0.688 1.00 78.69 275 VAL A C 1
ATOM 2314 O O . VAL A 1 275 ? 17.534 -4.190 -0.341 1.00 78.69 275 VAL A O 1
ATOM 2317 N N . LYS A 1 276 ? 17.535 -3.709 1.837 1.00 76.31 276 LYS A N 1
ATOM 2318 C CA . LYS A 1 276 ? 18.996 -3.776 1.978 1.00 76.31 276 LYS A CA 1
ATOM 2319 C C . LYS A 1 276 ? 19.420 -5.223 2.221 1.00 76.31 276 LYS A C 1
ATOM 2321 O O . LYS A 1 276 ? 19.520 -5.644 3.369 1.00 76.31 276 LYS A O 1
ATOM 2326 N N . GLN A 1 277 ? 19.731 -5.962 1.156 1.00 72.69 277 GLN A N 1
ATOM 2327 C CA . GLN A 1 277 ? 20.123 -7.382 1.235 1.00 72.69 277 GLN A CA 1
ATOM 2328 C C . GLN A 1 277 ? 21.241 -7.658 2.255 1.00 72.69 277 GLN A C 1
ATOM 2330 O O . GLN A 1 277 ? 21.179 -8.644 2.981 1.00 72.69 277 GLN A O 1
ATOM 2335 N N . ARG A 1 278 ? 22.211 -6.744 2.402 1.00 70.38 278 ARG A N 1
ATOM 2336 C CA . ARG A 1 278 ? 23.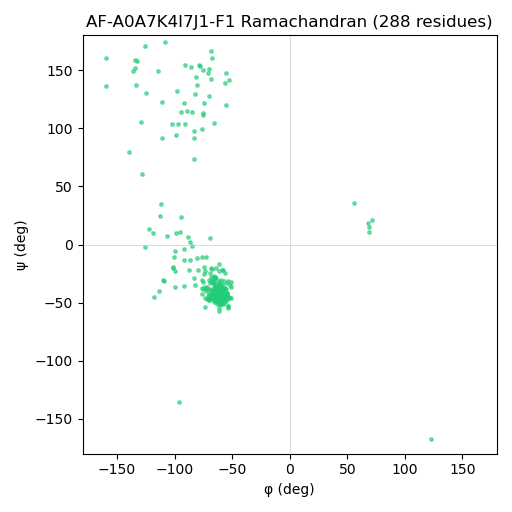279 -6.850 3.417 1.00 70.38 278 ARG A CA 1
ATOM 2337 C C . ARG A 1 278 ? 22.759 -7.031 4.849 1.00 70.38 278 ARG A C 1
ATOM 2339 O O . ARG A 1 278 ? 23.408 -7.692 5.646 1.00 70.38 278 ARG A O 1
ATOM 2346 N N . THR A 1 279 ? 21.613 -6.434 5.179 1.00 70.25 279 THR A N 1
ATOM 2347 C CA . THR A 1 279 ? 21.002 -6.554 6.507 1.00 70.25 279 THR A CA 1
ATOM 2348 C C . THR A 1 279 ? 20.426 -7.955 6.701 1.00 70.25 279 THR A C 1
ATOM 2350 O O . THR A 1 279 ? 20.567 -8.521 7.775 1.00 70.25 279 THR A O 1
ATOM 2353 N N . ARG A 1 280 ? 19.868 -8.552 5.640 1.00 71.81 280 ARG A N 1
ATOM 2354 C CA . ARG A 1 280 ? 19.325 -9.917 5.658 1.00 71.81 280 ARG A CA 1
ATOM 2355 C C . ARG A 1 280 ? 20.413 -10.982 5.781 1.00 71.81 280 ARG A C 1
ATOM 2357 O O . ARG A 1 280 ? 20.176 -12.007 6.399 1.00 71.81 280 ARG A O 1
ATOM 2364 N N . VAL A 1 281 ? 21.621 -10.732 5.268 1.00 76.12 281 VAL A N 1
ATOM 2365 C CA . VAL A 1 281 ? 22.762 -11.656 5.440 1.00 76.12 281 VAL A CA 1
ATOM 2366 C C . VAL A 1 281 ? 23.074 -11.896 6.920 1.00 76.12 281 VAL A C 1
ATOM 2368 O O . VAL A 1 281 ? 23.341 -13.030 7.302 1.00 76.12 281 VAL A O 1
ATOM 2371 N N . ALA A 1 282 ? 22.985 -10.861 7.762 1.00 70.12 282 ALA A N 1
ATOM 2372 C CA . ALA A 1 282 ? 23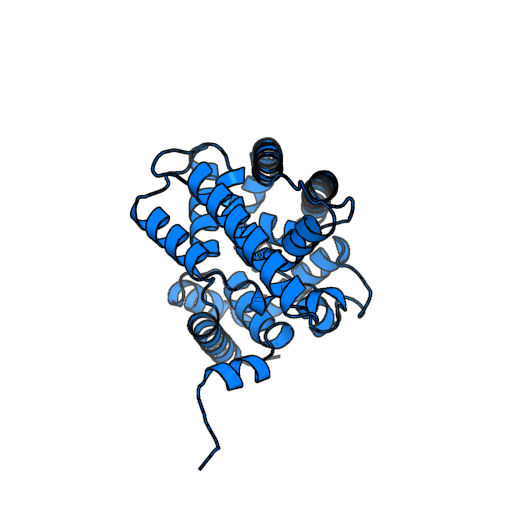.190 -11.008 9.203 1.00 70.12 282 ALA A CA 1
ATOM 2373 C C . ALA A 1 282 ? 22.120 -11.898 9.869 1.00 70.12 282 ALA A C 1
ATOM 2375 O O . ALA A 1 282 ? 22.401 -12.562 10.861 1.00 70.12 282 ALA A O 1
ATOM 2376 N N . GLU A 1 283 ? 20.913 -11.954 9.302 1.00 71.31 283 GLU A N 1
ATOM 2377 C CA . GLU A 1 283 ? 19.801 -12.782 9.789 1.00 71.31 283 GLU A CA 1
ATOM 2378 C C . GLU A 1 283 ? 19.922 -14.254 9.351 1.00 71.31 283 GLU A C 1
ATOM 2380 O O . GLU A 1 283 ? 19.222 -15.106 9.889 1.00 71.31 283 GLU A O 1
ATOM 2385 N N . LEU A 1 284 ? 20.831 -14.586 8.420 1.00 79.50 284 LEU A N 1
ATOM 2386 C CA . LEU A 1 284 ? 21.056 -15.969 7.973 1.00 79.50 284 LEU A CA 1
ATOM 2387 C C . LEU A 1 284 ? 21.790 -16.834 9.010 1.00 79.50 284 LEU A C 1
ATOM 2389 O O . LEU A 1 284 ? 21.889 -18.044 8.824 1.00 79.50 284 LEU A O 1
ATOM 2393 N N . GLY A 1 285 ? 22.338 -16.236 10.075 1.00 76.38 285 GLY A N 1
ATOM 2394 C CA . GLY A 1 285 ? 23.041 -16.969 11.134 1.00 76.38 285 GLY A CA 1
ATOM 2395 C C . GLY A 1 285 ? 24.370 -17.598 10.697 1.00 76.38 285 GLY A C 1
ATOM 2396 O O . GLY A 1 285 ? 24.865 -18.513 11.353 1.00 76.38 285 GLY A O 1
ATOM 2397 N N . ILE A 1 286 ? 24.951 -17.132 9.586 1.00 81.44 286 ILE A N 1
ATOM 2398 C CA . ILE A 1 286 ? 26.257 -17.587 9.100 1.00 81.44 286 ILE A CA 1
ATOM 2399 C C . ILE A 1 286 ? 27.344 -16.938 9.968 1.00 81.44 286 ILE A C 1
ATOM 2401 O O . ILE A 1 286 ? 27.700 -15.778 9.762 1.00 81.44 286 ILE A O 1
ATOM 2405 N N . ASN A 1 287 ? 27.865 -17.688 10.939 1.00 79.12 287 ASN A N 1
ATOM 2406 C CA . ASN A 1 287 ? 28.966 -17.259 11.800 1.00 79.12 287 ASN A CA 1
ATOM 2407 C C . ASN A 1 287 ? 30.305 -17.704 11.200 1.00 79.12 287 ASN A C 1
ATOM 2409 O O . ASN A 1 287 ? 30.530 -18.895 10.997 1.00 79.12 287 ASN A O 1
ATOM 2413 N N . CYS A 1 288 ? 31.197 -16.748 10.937 1.00 75.75 288 CYS A N 1
ATOM 2414 C CA . CYS A 1 288 ? 32.554 -17.008 10.442 1.00 75.75 288 CYS A CA 1
ATOM 2415 C C . CYS A 1 288 ? 33.608 -17.052 11.563 1.00 75.75 288 CYS A C 1
ATOM 2417 O O . CYS A 1 288 ? 34.802 -17.024 11.273 1.00 75.75 288 CYS A O 1
ATOM 2419 N N . GLU A 1 289 ? 33.186 -17.083 12.828 1.00 64.56 289 GLU A N 1
ATOM 2420 C CA . GLU A 1 289 ? 34.084 -17.265 13.969 1.00 64.56 289 GLU A CA 1
ATOM 2421 C C . GLU A 1 289 ? 34.312 -18.766 14.188 1.00 64.56 289 GLU A C 1
ATOM 2423 O O . GLU A 1 289 ? 33.374 -19.507 14.489 1.00 64.56 289 GLU A O 1
ATOM 2428 N N . GLY A 1 290 ? 35.556 -19.200 13.971 1.00 46.31 290 GLY A N 1
ATOM 2429 C CA . GLY A 1 290 ? 36.085 -20.517 14.325 1.00 46.31 290 GLY A CA 1
ATOM 2430 C C . GLY A 1 290 ? 37.190 -20.387 15.360 1.00 46.31 290 GLY A C 1
ATOM 2431 O O . GLY A 1 290 ? 37.833 -19.312 15.391 1.00 46.31 290 GLY A O 1
#